Protein AF-A0A7R9WCJ9-F1 (afdb_monomer_lite)

Radius of gyration: 28.86 Å; chains: 1; bounding box: 93×73×81 Å

Secondary structure (DSSP, 8-state):
----S---EEEEEETTEEEEEEEEEEE-S-TT-TT---EEEEEEEEEEE--HHHHT--SHHHHHHHHHHHTTTS-HHHHHHHHHS-GGGS-------S---PPPBS-HHHHHHHHHHHHHHHHHHT-------------------S----B---GGGT----GGGTHHHHHHHHHHHHHHHHHHHHTT--TT-----S-------------------HHHHHHHHHHHHHHHHHHHHHHHHHHHHHHHHHSPPTTSHHHHHIIIIIHHHHHH-HHHHHHHHHHHHHHHHTT-TTSSSGGGSTTTTTSSSS---

Foldseek 3Di:
DPPPPDDWDWPDDDPFKTKTKDWDWAQDPPPVPVPDSDTDIDIDIDMDGPPVVLLVDPDLVVSLVVLLVVCVPPDPVSNVVSVVDDSVNPDRDDPPAKDAQDQKALAVLVVVVVVVVVVVVVVVVVDDPDDDPDPDPPPPPPRPPDGHHIGDDAQVRRTDHDCVVVVSVVRRVVRVVLLVVLQVVQQPPPPPPDVPDPDDDDDPDPDDPPPPPRNGDSVSSSVSSNVVVVLLVVLVVLVVVLVVVVVCLVDPDPPDPSSVCSVPPVVVVCVVCVPPVVVVSVVVSVCVSVVNPPPPPPPPPVVVVPPPPPPDD

Organism: NCBI:txid2749911

pLDDT: mean 74.23, std 15.23, range [32.41, 97.75]

InterPro domains:
  IPR036188 FAD/NAD(P)-binding domain superfamily [G3DSA:3.50.50.60] (140-218)
  IPR036188 FAD/NAD(P)-binding domain superfamily [SSF51905] (145-188)
  IPR050493 FAD-dependent Monooxygenases in Biosynthesis and Metabolism [PTHR13789] (7-289)

Sequence (313 aa):
VEMGGVAFQTWGEGEAMRFAAVQMSYPSTDWNDRNVCGRAERQVWFATTNDRSIAAVKDPKKRKERLKEAFSAWHNPVTQLIEGTPADSILRERDVSHKYSVRPVLNLAEVIDYEHKMQCRKALAGGTSGDDDGGGGNAVPASMAGPGPAVVFVGDAVMTVDPVLAQGFTFAMESTADLAQTLRRCCGSGMGAQIPAAATDDSDSESPPEACSLKFNPDRLRDELDFRYHKRYDRLLGLLRSTELVQALAQPESGTVSGFLSRNFVRPMMRLAPEIVKRRVFNYTMRYSLGLTLKTGEKTKEKESGAELSTER

Structure (mmCIF, N/CA/C/O backbone):
data_AF-A0A7R9WCJ9-F1
#
_entry.id   AF-A0A7R9WCJ9-F1
#
loop_
_atom_site.group_PDB
_atom_site.id
_atom_site.type_symbol
_atom_site.label_atom_id
_atom_site.label_alt_id
_atom_site.label_comp_id
_atom_site.label_asym_id
_atom_site.label_entity_id
_atom_site.label_seq_id
_atom_site.pdbx_PDB_ins_code
_atom_site.Cartn_x
_atom_site.Cartn_y
_atom_site.Cartn_z
_atom_site.occupancy
_atom_site.B_iso_or_equiv
_atom_site.auth_seq_id
_atom_site.auth_comp_id
_atom_site.auth_asym_id
_atom_site.auth_atom_id
_atom_site.pdbx_PDB_model_num
ATOM 1 N N . VAL A 1 1 ? 5.694 17.481 2.997 1.00 36.16 1 VAL A N 1
ATOM 2 C CA . VAL A 1 1 ? 4.823 17.212 4.164 1.00 36.16 1 VAL A CA 1
ATOM 3 C C . VAL A 1 1 ? 5.724 16.717 5.274 1.00 36.16 1 VAL A C 1
ATOM 5 O O . VAL A 1 1 ? 6.200 15.596 5.180 1.00 36.16 1 VAL A O 1
ATOM 8 N N . GLU A 1 2 ? 6.045 17.553 6.260 1.00 32.41 2 GLU A N 1
ATOM 9 C CA . GLU A 1 2 ? 6.712 17.058 7.467 1.00 32.41 2 GLU A CA 1
ATOM 10 C C . GLU A 1 2 ? 5.677 16.296 8.294 1.00 32.41 2 GLU A C 1
ATOM 12 O O . GLU A 1 2 ? 4.793 16.883 8.912 1.00 32.41 2 GLU A O 1
ATOM 17 N N . MET A 1 3 ? 5.738 14.967 8.224 1.00 40.50 3 MET A N 1
ATOM 18 C CA . MET A 1 3 ? 5.046 14.077 9.151 1.00 40.50 3 MET A CA 1
ATOM 19 C C . MET A 1 3 ? 5.914 14.038 10.407 1.00 40.50 3 MET A C 1
ATOM 21 O O . MET A 1 3 ? 6.787 13.180 10.531 1.00 40.50 3 MET A O 1
ATOM 25 N N . GLY A 1 4 ? 5.768 15.037 11.278 1.00 37.03 4 GLY A N 1
ATOM 26 C CA . GLY A 1 4 ? 6.568 15.195 12.492 1.00 37.03 4 GLY A CA 1
ATOM 27 C C . GLY A 1 4 ? 6.317 14.078 13.501 1.00 37.03 4 GLY A C 1
ATOM 28 O O . GLY A 1 4 ? 5.662 14.306 14.501 1.00 37.03 4 GLY A O 1
ATOM 29 N N . GLY A 1 5 ? 6.788 12.857 13.234 1.00 39.41 5 GLY A N 1
ATOM 30 C CA . GLY A 1 5 ? 6.848 11.745 14.188 1.00 39.41 5 GLY A CA 1
ATOM 31 C C . GLY A 1 5 ? 5.541 11.355 14.888 1.00 39.41 5 GLY A C 1
ATOM 32 O O . GLY A 1 5 ? 5.604 10.621 15.875 1.00 39.41 5 GLY A O 1
ATOM 33 N N . VAL A 1 6 ? 4.377 11.830 14.433 1.00 42.88 6 VAL A N 1
ATOM 34 C CA . VAL A 1 6 ? 3.126 11.630 15.163 1.00 42.88 6 VAL A CA 1
ATOM 35 C C . VAL A 1 6 ? 2.667 10.188 14.996 1.00 42.88 6 VAL A C 1
ATOM 37 O O . VAL A 1 6 ? 2.321 9.732 13.907 1.00 42.88 6 VAL A O 1
ATOM 40 N N . ALA A 1 7 ? 2.718 9.456 16.104 1.00 50.16 7 ALA A N 1
ATOM 41 C CA . ALA A 1 7 ? 2.376 8.051 16.162 1.00 50.16 7 ALA A CA 1
ATOM 42 C C . ALA A 1 7 ? 0.873 7.846 15.933 1.00 50.16 7 ALA A C 1
ATOM 44 O O . ALA A 1 7 ? 0.036 8.430 16.618 1.00 50.16 7 ALA A O 1
ATOM 45 N N . PHE A 1 8 ? 0.550 6.952 15.003 1.00 54.84 8 PHE A N 1
ATOM 46 C CA . PHE A 1 8 ? -0.760 6.325 14.900 1.00 54.84 8 PHE A CA 1
ATOM 47 C C . PHE A 1 8 ? -1.117 5.681 16.248 1.00 54.84 8 PHE A C 1
ATOM 49 O O . PHE A 1 8 ? -0.350 4.856 16.757 1.00 54.84 8 PHE A O 1
ATOM 56 N N . GLN A 1 9 ? -2.246 6.059 16.850 1.00 55.75 9 GLN A N 1
ATOM 57 C CA . GLN A 1 9 ? -2.702 5.457 18.103 1.00 55.75 9 GLN A CA 1
ATOM 58 C C . GLN A 1 9 ? -3.896 4.539 17.835 1.00 55.75 9 GLN A C 1
ATOM 60 O O . GLN A 1 9 ? -5.001 5.006 17.559 1.00 55.75 9 GLN A O 1
ATOM 65 N N . THR A 1 10 ? -3.662 3.230 17.934 1.00 56.38 10 THR A N 1
ATOM 66 C CA . THR A 1 10 ? -4.706 2.196 17.944 1.00 56.38 10 THR A CA 1
ATOM 67 C C . THR A 1 10 ? -5.167 1.978 19.384 1.00 56.38 10 THR A C 1
ATOM 69 O O . THR A 1 10 ? -4.339 1.655 20.239 1.00 56.38 10 THR A O 1
ATOM 72 N N . TRP A 1 11 ? -6.464 2.134 19.666 1.00 53.69 11 TRP A N 1
ATOM 73 C CA . TRP A 1 11 ? -7.008 2.035 21.035 1.00 53.69 11 TRP A CA 1
ATOM 74 C C . TRP A 1 11 ? -7.799 0.743 21.308 1.00 53.69 11 TRP A C 1
ATOM 76 O O . TRP A 1 11 ? -8.438 0.617 22.350 1.00 53.69 11 TRP A O 1
ATOM 86 N N . GLY A 1 12 ? -7.736 -0.244 20.411 1.00 55.19 12 GLY A N 1
ATOM 87 C CA . GLY A 1 12 ? -8.293 -1.576 20.646 1.00 55.19 12 GLY A CA 1
ATOM 88 C C . GLY A 1 12 ? -8.397 -2.413 19.374 1.00 55.19 12 GLY A C 1
ATOM 89 O O . GLY A 1 12 ? -8.576 -1.868 18.284 1.00 55.19 12 GLY A O 1
ATOM 90 N N . GLU A 1 13 ? -8.304 -3.733 19.536 1.00 56.34 13 GLU A N 1
ATOM 91 C CA . GLU A 1 13 ? -8.621 -4.744 18.524 1.00 56.34 13 GLU A CA 1
ATOM 92 C C . GLU A 1 13 ? -9.484 -5.826 19.190 1.00 56.34 13 GLU A C 1
ATOM 94 O O . GLU A 1 13 ? -9.113 -6.337 20.248 1.00 56.34 13 GLU A O 1
ATOM 99 N N . GLY A 1 14 ? -10.629 -6.170 18.597 1.00 58.22 14 GLY A N 1
ATOM 100 C CA . GLY A 1 14 ? -11.488 -7.259 19.080 1.00 58.22 14 GLY A CA 1
ATOM 101 C C . GLY A 1 14 ? -12.254 -7.911 17.934 1.00 58.22 14 GLY A C 1
ATOM 102 O O . GLY A 1 14 ? -12.921 -7.184 17.211 1.00 58.22 14 GLY A O 1
ATOM 103 N N . GLU A 1 15 ? -12.106 -9.234 17.761 1.00 65.12 15 GLU A N 1
ATOM 104 C CA . GLU A 1 15 ? -12.746 -10.197 16.817 1.00 65.12 15 GLU A CA 1
ATOM 105 C C . GLU A 1 15 ? -12.922 -9.829 15.322 1.00 65.12 15 GLU A C 1
ATOM 107 O O . GLU A 1 15 ? -13.183 -10.713 14.513 1.00 65.12 15 GLU A O 1
ATOM 112 N N . ALA A 1 16 ? -12.762 -8.565 14.936 1.00 75.50 16 ALA A N 1
ATOM 113 C CA . ALA A 1 16 ? -13.044 -7.996 13.613 1.00 75.50 16 ALA A CA 1
ATOM 114 C C . ALA A 1 16 ? -12.889 -6.463 13.579 1.00 75.50 16 ALA A C 1
ATOM 116 O O . ALA A 1 16 ? -12.790 -5.859 12.511 1.00 75.50 16 ALA A O 1
ATOM 117 N N . MET A 1 17 ? -12.946 -5.829 14.752 1.00 83.12 17 MET A N 1
ATOM 118 C CA . MET A 1 17 ? -13.134 -4.400 14.947 1.00 83.12 17 MET A CA 1
ATOM 119 C C . MET A 1 17 ? -11.831 -3.695 15.312 1.00 83.12 17 MET A C 1
ATOM 121 O O . MET A 1 17 ? -11.031 -4.204 16.103 1.00 83.12 17 MET A O 1
ATOM 125 N N . ARG A 1 18 ? -11.644 -2.494 14.768 1.00 81.94 18 ARG A N 1
ATOM 126 C CA . ARG A 1 18 ? -10.502 -1.615 15.035 1.00 81.94 18 ARG A CA 1
ATOM 127 C C . ARG A 1 18 ? -10.986 -0.193 15.251 1.00 81.94 18 ARG A C 1
ATOM 129 O O . ARG A 1 18 ? -11.933 0.253 14.603 1.00 81.94 18 ARG A O 1
ATOM 136 N N . PHE A 1 19 ? -10.282 0.540 16.101 1.00 82.62 19 PHE A N 1
ATOM 137 C CA . PHE A 1 19 ? -10.497 1.968 16.281 1.00 82.62 19 PHE A CA 1
ATOM 138 C C . PHE A 1 19 ? -9.158 2.692 16.437 1.00 82.62 19 PHE A C 1
ATOM 140 O O . PHE A 1 19 ? -8.262 2.234 17.159 1.00 82.62 19 PHE A O 1
ATOM 147 N N . ALA A 1 20 ? -9.022 3.817 15.739 1.00 80.06 20 ALA A N 1
ATOM 148 C CA . ALA A 1 20 ? -7.808 4.613 15.740 1.00 80.06 20 ALA A CA 1
ATOM 149 C C . ALA A 1 20 ? -8.095 6.110 15.610 1.00 80.06 20 ALA A C 1
ATOM 151 O O . ALA A 1 20 ? -9.137 6.541 15.108 1.00 80.06 20 ALA A O 1
ATOM 152 N N . ALA A 1 21 ? -7.125 6.894 16.074 1.00 78.38 21 ALA A N 1
ATOM 153 C CA . ALA A 1 21 ? -7.122 8.339 15.954 1.00 78.38 21 ALA A CA 1
ATOM 154 C C . ALA A 1 21 ? -5.830 8.803 15.273 1.00 78.38 21 ALA A C 1
ATOM 156 O O . ALA A 1 21 ? -4.727 8.406 15.659 1.00 78.38 21 ALA A O 1
ATOM 157 N N . VAL A 1 22 ? -5.975 9.657 14.263 1.00 74.31 22 VAL A N 1
ATOM 158 C CA . VAL A 1 22 ? -4.880 10.200 13.458 1.00 74.31 22 VAL A CA 1
ATOM 159 C C . VAL A 1 22 ? -4.913 11.714 13.559 1.00 74.31 22 VAL A C 1
ATOM 161 O O . VAL A 1 22 ? -5.912 12.346 13.225 1.00 74.31 22 VAL A O 1
ATOM 164 N N . GLN A 1 23 ? -3.818 12.310 14.022 1.00 74.31 23 GLN A N 1
ATOM 165 C CA . GLN A 1 23 ? -3.648 13.753 13.908 1.00 74.31 23 GLN A CA 1
ATOM 166 C C . GLN A 1 23 ? -3.316 14.095 12.457 1.00 74.31 23 GLN A C 1
ATOM 168 O O . GLN A 1 23 ? -2.408 13.523 11.854 1.00 74.31 23 GLN A O 1
ATOM 173 N N . MET A 1 24 ? -4.068 15.029 11.900 1.00 70.69 24 MET A N 1
ATOM 174 C CA . MET A 1 24 ? -3.891 15.564 10.564 1.00 70.69 24 MET A CA 1
ATOM 175 C C . MET A 1 24 ? -3.598 17.057 10.670 1.00 70.69 24 MET A C 1
ATOM 177 O O . MET A 1 24 ? -4.261 17.783 11.408 1.00 70.69 24 MET A O 1
ATOM 181 N N . SER A 1 25 ? -2.596 17.513 9.922 1.00 75.06 25 SER A N 1
ATOM 182 C CA . SER A 1 25 ? -2.273 18.934 9.805 1.00 75.06 25 SER A CA 1
ATOM 183 C C . SER A 1 25 ? -2.846 19.466 8.495 1.00 75.06 25 SER A C 1
ATOM 185 O O . SER A 1 25 ? -2.566 18.923 7.424 1.00 75.06 25 SER A O 1
ATOM 187 N N . TYR A 1 26 ? -3.658 20.513 8.579 1.00 73.38 26 TYR A N 1
ATOM 188 C CA . TYR A 1 26 ? -4.256 21.170 7.422 1.00 73.38 26 TYR A CA 1
ATOM 189 C C . TYR A 1 26 ? -3.675 22.574 7.269 1.00 73.38 26 TYR A C 1
ATOM 191 O O . TYR A 1 26 ? -3.366 23.213 8.278 1.00 73.38 26 TYR A O 1
ATOM 199 N N . PRO A 1 27 ? -3.526 23.085 6.034 1.00 74.06 27 PRO A N 1
ATOM 200 C CA . PRO A 1 27 ? -3.312 24.512 5.837 1.00 74.06 27 PRO A CA 1
ATOM 201 C C . PRO A 1 27 ? -4.465 25.259 6.512 1.00 74.06 27 PRO A C 1
ATOM 203 O O . PRO A 1 27 ? -5.628 24.939 6.249 1.00 74.06 27 PRO A O 1
ATOM 206 N N . SER A 1 28 ? -4.163 26.198 7.410 1.00 77.12 28 SER A N 1
ATOM 207 C CA . SER A 1 28 ? -5.212 27.049 7.966 1.00 77.12 28 SER A CA 1
ATOM 208 C C . SER A 1 28 ? -5.855 27.845 6.830 1.00 77.12 28 SER A C 1
ATOM 210 O O . SER A 1 28 ? -5.159 28.429 6.002 1.00 77.12 28 SER A O 1
ATOM 212 N N . THR A 1 29 ? -7.186 27.843 6.766 1.00 73.06 29 THR A N 1
ATOM 213 C CA . THR A 1 29 ? -7.940 28.675 5.819 1.00 73.06 29 THR A CA 1
ATOM 214 C C . THR A 1 29 ? -8.035 30.128 6.279 1.00 73.06 29 THR A C 1
ATOM 216 O O . THR A 1 29 ? -8.464 30.977 5.499 1.00 73.06 29 THR A O 1
ATOM 219 N N . ASP A 1 30 ? -7.623 30.431 7.515 1.00 75.19 30 ASP A N 1
ATOM 220 C CA . ASP A 1 30 ? -7.559 31.798 8.023 1.00 75.19 30 ASP A CA 1
ATOM 221 C C . ASP A 1 30 ? -6.358 32.530 7.424 1.00 75.19 30 ASP A C 1
ATOM 223 O O . ASP A 1 30 ? -5.277 32.626 8.000 1.00 75.19 30 ASP A O 1
ATOM 227 N N . TRP A 1 31 ? -6.587 33.089 6.238 1.00 60.12 31 TRP A N 1
ATOM 228 C CA . TRP A 1 31 ? -5.626 33.911 5.499 1.00 60.12 31 TRP A CA 1
ATOM 229 C C . TRP A 1 31 ? -5.245 35.218 6.219 1.00 60.12 31 TRP A C 1
ATOM 231 O O . TRP A 1 31 ? -4.330 35.922 5.791 1.00 60.12 31 TRP A O 1
ATOM 241 N N . ASN A 1 32 ? -5.965 35.570 7.289 1.00 65.31 32 ASN A N 1
ATOM 242 C CA . ASN A 1 32 ? -5.761 36.808 8.039 1.00 65.31 32 ASN A CA 1
ATOM 243 C C . ASN A 1 32 ? -4.622 36.733 9.058 1.00 65.31 32 ASN A C 1
ATOM 245 O O . ASN A 1 32 ? -4.176 37.785 9.522 1.00 65.31 32 ASN A O 1
ATOM 249 N N . ASP A 1 33 ? -4.108 35.544 9.372 1.00 59.22 33 ASP A N 1
ATOM 250 C CA . ASP A 1 33 ? -3.003 35.403 10.317 1.00 59.22 33 ASP A CA 1
ATOM 251 C C . ASP A 1 33 ? -1.661 35.508 9.574 1.00 59.22 33 ASP A C 1
ATOM 253 O O . ASP A 1 33 ? -0.989 34.527 9.258 1.00 59.22 33 ASP A O 1
ATOM 257 N N . ARG A 1 34 ? -1.301 36.744 9.202 1.00 50.97 34 ARG A N 1
ATOM 258 C CA . ARG A 1 34 ? -0.179 37.078 8.300 1.00 50.97 34 ARG A CA 1
ATOM 259 C C . ARG A 1 34 ? 1.218 36.665 8.788 1.00 50.97 34 ARG A C 1
ATOM 261 O O . ARG A 1 34 ? 2.181 36.975 8.095 1.00 50.97 34 ARG A O 1
ATOM 268 N N . ASN A 1 35 ? 1.364 36.001 9.935 1.00 52.09 35 ASN A N 1
ATOM 269 C CA . ASN A 1 35 ? 2.678 35.806 10.556 1.00 52.09 35 ASN A CA 1
ATOM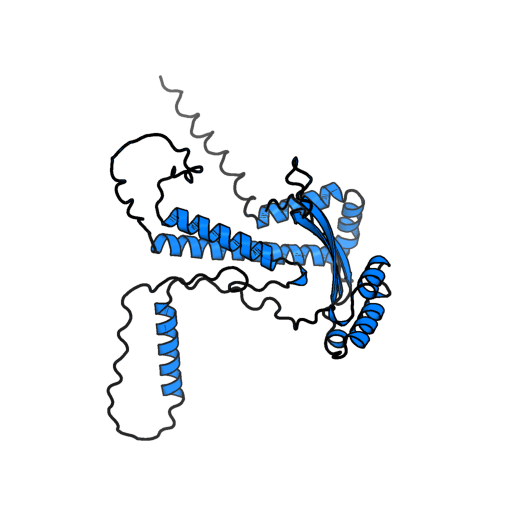 270 C C . ASN A 1 35 ? 3.105 34.380 10.897 1.00 52.09 35 ASN A C 1
ATOM 272 O O . ASN A 1 35 ? 4.221 34.207 11.379 1.00 52.09 35 ASN A O 1
ATOM 276 N N . VAL A 1 36 ? 2.336 33.341 10.589 1.00 54.38 36 VAL A N 1
ATOM 277 C CA . VAL A 1 36 ? 2.851 31.968 10.686 1.00 54.38 36 VAL A CA 1
ATOM 278 C C . VAL A 1 36 ? 2.223 31.160 9.563 1.00 54.38 36 VAL A C 1
ATOM 280 O O . VAL A 1 36 ? 1.036 31.301 9.294 1.00 54.38 36 VAL A O 1
ATOM 283 N N . CYS A 1 37 ? 2.985 30.273 8.921 1.00 60.16 37 CYS A N 1
ATOM 284 C CA . CYS A 1 37 ? 2.425 29.144 8.171 1.00 60.16 37 CYS A CA 1
ATOM 285 C C . CYS A 1 37 ? 1.684 28.205 9.147 1.00 60.16 37 CYS A C 1
ATOM 287 O O . CYS A 1 37 ? 2.110 27.074 9.383 1.00 60.16 37 CYS A O 1
ATOM 289 N N . GLY A 1 38 ? 0.626 28.709 9.787 1.00 65.62 38 GLY A N 1
ATOM 290 C CA . GLY A 1 38 ? -0.131 28.042 10.825 1.00 65.62 38 GLY A CA 1
ATOM 291 C C . GLY A 1 38 ? -0.827 26.850 10.207 1.00 65.62 38 GLY A C 1
ATOM 292 O O . GLY A 1 38 ? -1.745 26.986 9.397 1.00 65.62 38 GLY A O 1
ATOM 293 N N . ARG A 1 39 ? -0.354 25.658 10.547 1.00 74.12 39 ARG A N 1
ATOM 294 C CA . ARG A 1 39 ? -1.081 24.436 10.250 1.00 74.12 39 ARG A CA 1
ATOM 295 C C . ARG A 1 39 ? -2.070 24.212 11.376 1.00 74.12 39 ARG A C 1
ATOM 297 O O . ARG A 1 39 ? -1.673 24.126 12.533 1.00 74.12 39 ARG A O 1
ATOM 304 N N . ALA A 1 40 ? -3.349 24.123 11.037 1.00 77.50 40 ALA A N 1
ATOM 305 C CA . ALA A 1 40 ? -4.352 23.700 11.994 1.00 77.50 40 ALA A CA 1
ATOM 306 C C . ALA A 1 40 ? -4.205 22.189 12.197 1.00 77.50 40 ALA A C 1
ATOM 308 O O . ALA A 1 40 ? -4.317 21.412 11.244 1.00 77.50 40 ALA A O 1
ATOM 309 N N . GLU A 1 41 ? -3.948 21.770 13.430 1.00 78.38 41 GLU A N 1
ATOM 310 C CA . GLU A 1 41 ? -3.970 20.360 13.802 1.00 78.38 41 GLU A CA 1
ATOM 311 C C . GLU A 1 41 ? -5.410 19.945 14.107 1.00 78.38 41 GLU A C 1
ATOM 313 O O . GLU A 1 41 ? -6.107 20.567 14.909 1.00 78.38 41 GLU A O 1
ATOM 318 N N . ARG A 1 42 ? -5.883 18.890 13.446 1.00 80.19 42 ARG A N 1
ATOM 319 C CA . ARG A 1 42 ? -7.172 18.256 13.729 1.00 80.19 42 ARG A CA 1
ATOM 320 C C . ARG A 1 42 ? -6.950 16.780 13.981 1.00 80.19 42 ARG A C 1
ATOM 322 O O . ARG A 1 42 ? -6.163 16.141 13.295 1.00 80.19 42 ARG A O 1
ATOM 329 N N . GLN A 1 43 ? -7.672 16.219 14.937 1.00 79.75 43 GLN A N 1
ATOM 330 C CA . GLN A 1 43 ? -7.664 14.782 15.163 1.00 79.75 43 GLN A CA 1
ATOM 331 C C . GLN A 1 43 ? -8.845 14.151 14.427 1.00 79.75 43 GLN A C 1
ATOM 333 O O . GLN A 1 43 ? -9.992 14.531 14.646 1.00 79.75 43 GLN A O 1
ATOM 338 N N . VAL A 1 44 ? -8.563 13.186 13.558 1.00 80.81 44 VAL A N 1
ATOM 339 C CA . VAL A 1 44 ? -9.563 12.387 12.847 1.00 80.81 44 VAL A CA 1
ATOM 340 C C . VAL A 1 44 ? -9.664 11.028 13.522 1.00 80.81 44 VAL A C 1
ATOM 342 O O . VAL A 1 44 ? -8.653 10.384 13.792 1.00 80.81 44 VAL A O 1
ATOM 345 N N . TRP A 1 45 ? -10.889 10.614 13.821 1.00 85.31 45 TRP A N 1
ATOM 346 C CA . TRP A 1 45 ? -11.200 9.389 14.547 1.00 85.31 45 TRP A CA 1
ATOM 347 C C . TRP A 1 45 ? -11.929 8.451 13.591 1.00 85.31 45 TRP A C 1
ATOM 349 O O . TRP A 1 45 ? -12.815 8.897 12.861 1.00 85.31 45 TRP A O 1
ATOM 359 N N . PHE A 1 46 ? -11.581 7.168 13.581 1.00 85.94 46 PHE A N 1
ATOM 360 C CA . PHE A 1 46 ? -12.275 6.184 12.753 1.00 85.94 46 PHE A CA 1
ATOM 361 C C . PHE A 1 46 ? -12.402 4.837 13.456 1.00 85.94 46 PHE A C 1
ATOM 363 O O . PHE A 1 46 ? -11.516 4.401 14.192 1.00 85.94 46 PHE A O 1
ATOM 370 N N . ALA A 1 47 ? -13.529 4.178 13.197 1.00 89.00 47 ALA A N 1
ATOM 371 C CA . ALA A 1 47 ? -13.856 2.837 13.656 1.00 89.00 47 ALA A CA 1
ATOM 372 C C . ALA A 1 47 ? -14.176 1.966 12.438 1.00 89.00 47 ALA A C 1
ATOM 374 O O . ALA A 1 47 ? -14.895 2.397 11.537 1.00 89.00 47 ALA A O 1
ATOM 375 N N . THR A 1 48 ? -13.630 0.755 12.394 1.00 87.88 48 THR A N 1
ATOM 376 C CA . THR A 1 48 ? -13.772 -0.168 11.257 1.00 87.88 48 THR A CA 1
ATOM 377 C C . THR A 1 48 ? -14.057 -1.574 11.753 1.00 87.88 48 THR A C 1
ATOM 379 O O . THR A 1 48 ? -13.660 -1.939 12.856 1.00 87.88 48 THR A O 1
ATOM 382 N N . THR A 1 49 ? -14.769 -2.361 10.950 1.00 88.94 49 THR A N 1
ATOM 383 C CA . THR A 1 49 ? -15.052 -3.771 11.224 1.00 88.94 49 THR A CA 1
ATOM 384 C C . THR A 1 49 ? -15.001 -4.566 9.928 1.00 88.94 49 THR A C 1
ATOM 386 O O . THR A 1 49 ? -15.486 -4.088 8.901 1.00 88.94 49 THR A O 1
ATOM 389 N N . ASN A 1 50 ? -14.438 -5.773 9.970 1.00 84.31 50 ASN A N 1
ATOM 390 C CA . ASN A 1 50 ? -14.494 -6.725 8.857 1.00 84.31 50 ASN A CA 1
ATOM 391 C C . ASN A 1 50 ? -15.666 -7.726 8.981 1.00 84.31 50 ASN A C 1
ATOM 393 O O . ASN A 1 50 ? -15.734 -8.703 8.229 1.00 84.31 50 ASN A O 1
ATOM 397 N N . ASP A 1 51 ? -16.613 -7.480 9.899 1.00 89.50 51 ASP A N 1
ATOM 398 C CA . ASP A 1 51 ? -17.801 -8.316 10.066 1.00 89.50 51 ASP A CA 1
ATOM 399 C C . ASP A 1 51 ? -18.693 -8.273 8.811 1.00 89.50 51 ASP A C 1
ATOM 401 O O . ASP A 1 51 ? -19.390 -7.295 8.502 1.00 89.50 51 ASP A O 1
ATOM 405 N N . ARG A 1 52 ? -18.696 -9.397 8.086 1.00 88.81 52 ARG A N 1
ATOM 406 C CA . ARG A 1 52 ? -19.474 -9.586 6.857 1.00 88.81 52 ARG A CA 1
ATOM 407 C C . ARG A 1 52 ? -20.975 -9.448 7.085 1.00 88.81 52 ARG A C 1
ATOM 409 O O . ARG A 1 52 ? -21.675 -9.040 6.157 1.00 88.81 52 ARG A O 1
ATOM 416 N N . SER A 1 53 ? -21.474 -9.777 8.277 1.00 92.69 53 SER A N 1
ATOM 417 C CA . SER A 1 53 ? -22.898 -9.682 8.607 1.00 92.69 53 SER A CA 1
ATOM 418 C C . SER A 1 53 ? -23.366 -8.224 8.630 1.00 92.69 53 SER A C 1
ATOM 420 O O . SER A 1 53 ? -24.434 -7.913 8.097 1.00 92.69 53 SER A O 1
ATOM 422 N N . ILE A 1 54 ? -22.524 -7.315 9.130 1.00 93.31 54 ILE A N 1
ATOM 423 C CA . ILE A 1 54 ? -22.762 -5.868 9.140 1.00 93.31 54 ILE A CA 1
ATOM 424 C C . ILE A 1 54 ? -22.602 -5.303 7.725 1.00 93.31 54 ILE A C 1
ATOM 426 O O . ILE A 1 54 ? -23.479 -4.586 7.235 1.00 93.31 54 ILE A O 1
ATOM 430 N N . ALA A 1 55 ? -21.529 -5.674 7.018 1.00 89.75 55 ALA A N 1
ATOM 431 C CA . ALA A 1 55 ? -21.279 -5.212 5.650 1.00 89.75 55 ALA A CA 1
ATOM 432 C C . ALA A 1 55 ? -22.382 -5.647 4.657 1.00 89.75 55 ALA A C 1
ATOM 434 O O . ALA A 1 55 ? -22.718 -4.921 3.712 1.00 89.75 55 ALA A O 1
ATOM 435 N N . ALA A 1 56 ? -23.001 -6.811 4.865 1.00 92.06 56 ALA A N 1
ATOM 436 C CA . ALA A 1 56 ? -24.090 -7.298 4.021 1.00 92.06 56 ALA A CA 1
ATOM 437 C C . ALA A 1 56 ? -25.364 -6.429 4.099 1.00 92.06 56 ALA A C 1
ATOM 439 O O . ALA A 1 56 ? -26.177 -6.451 3.168 1.00 92.06 56 ALA A O 1
ATOM 440 N N . VAL A 1 57 ? -25.541 -5.622 5.155 1.00 95.25 57 VAL A N 1
ATOM 441 C CA . VAL A 1 57 ? -26.725 -4.770 5.339 1.00 95.25 57 VAL A CA 1
ATOM 442 C C . VAL A 1 57 ? -26.743 -3.628 4.314 1.00 95.25 57 VAL A C 1
ATOM 444 O O . VAL A 1 57 ? -25.935 -2.696 4.362 1.00 95.25 57 VAL A O 1
ATOM 447 N N . LYS A 1 58 ? -27.693 -3.686 3.370 1.00 94.62 58 LYS A N 1
ATOM 448 C CA . LYS A 1 58 ? -27.852 -2.674 2.308 1.00 94.62 58 LYS A CA 1
ATOM 449 C C . LYS A 1 58 ? -28.319 -1.321 2.847 1.00 94.62 58 LYS A C 1
ATOM 451 O O . LYS A 1 58 ? -27.759 -0.312 2.440 1.00 94.62 58 LYS A O 1
ATOM 456 N N . ASP A 1 59 ? -29.282 -1.317 3.768 1.00 96.69 59 ASP A N 1
ATOM 457 C CA . ASP A 1 59 ? -29.814 -0.093 4.377 1.00 96.69 59 ASP A CA 1
ATOM 458 C C . ASP A 1 59 ? -28.771 0.577 5.301 1.00 96.69 59 ASP A C 1
ATOM 460 O O . ASP A 1 59 ? -28.353 -0.047 6.285 1.00 96.69 59 ASP A O 1
ATOM 464 N N . PRO A 1 60 ? -28.346 1.825 5.019 1.00 96.31 60 PRO A N 1
ATOM 465 C CA . PRO A 1 60 ? -27.370 2.547 5.833 1.00 96.31 60 PRO A CA 1
ATOM 466 C C . PRO A 1 60 ? -27.798 2.716 7.294 1.00 96.31 60 PRO A C 1
ATOM 468 O O . PRO A 1 60 ? -26.970 2.561 8.193 1.00 96.31 60 PRO A O 1
ATOM 471 N N . LYS A 1 61 ? -29.086 2.976 7.563 1.00 97.75 61 LYS A N 1
ATOM 472 C CA . LYS A 1 61 ? -29.580 3.181 8.937 1.00 97.75 61 LYS A CA 1
ATOM 473 C C . LYS A 1 61 ? -29.485 1.896 9.749 1.00 97.75 61 LYS A C 1
ATOM 475 O O . LYS A 1 61 ? -28.879 1.885 10.817 1.00 97.75 61 LYS A O 1
ATOM 480 N N . LYS A 1 62 ? -29.996 0.787 9.210 1.00 97.56 62 LYS A N 1
ATOM 481 C CA . LYS A 1 62 ? -29.867 -0.530 9.847 1.00 97.56 62 LYS A CA 1
ATOM 482 C C . LYS A 1 62 ? -28.406 -0.949 10.033 1.00 97.56 62 LYS A C 1
ATOM 484 O O . LYS A 1 62 ? -28.081 -1.570 11.041 1.00 97.56 62 LYS A O 1
ATOM 489 N N . ARG A 1 63 ? -27.517 -0.605 9.095 1.00 96.38 63 ARG A N 1
ATOM 490 C CA . ARG A 1 63 ? -26.074 -0.865 9.223 1.00 96.38 63 ARG A CA 1
ATOM 491 C C . ARG A 1 63 ? -25.457 -0.076 10.375 1.00 96.38 63 ARG A C 1
ATOM 493 O O . ARG A 1 63 ? -24.707 -0.650 11.156 1.00 96.38 63 ARG A O 1
ATOM 500 N N . LYS A 1 64 ? -25.802 1.208 10.504 1.00 97.31 64 LYS A N 1
ATOM 501 C CA . LYS A 1 64 ? -25.374 2.056 11.623 1.00 97.31 64 LYS A CA 1
ATOM 502 C C . LYS A 1 64 ? -25.798 1.468 12.967 1.00 97.31 64 LYS A C 1
ATOM 504 O O . LYS A 1 64 ? -24.973 1.387 13.865 1.00 97.31 64 LYS A O 1
ATOM 509 N N . GLU A 1 65 ? -27.042 1.013 13.094 1.00 97.75 65 GLU A N 1
ATOM 510 C CA . GLU A 1 65 ? -27.515 0.393 14.340 1.00 97.75 65 GLU A CA 1
ATOM 511 C C . GLU A 1 65 ? -26.758 -0.903 14.667 1.00 97.75 65 GLU A C 1
ATOM 513 O O . GLU A 1 65 ? -26.339 -1.098 15.803 1.00 97.75 65 GLU A O 1
ATOM 518 N N . ARG A 1 66 ? -26.468 -1.739 13.661 1.00 96.62 66 ARG A N 1
ATOM 519 C CA . ARG A 1 66 ? -25.621 -2.932 13.840 1.00 96.62 66 ARG A CA 1
ATOM 520 C C . ARG A 1 66 ? -24.188 -2.588 14.251 1.00 96.62 66 ARG A C 1
ATOM 522 O O . ARG A 1 66 ? -23.607 -3.293 15.066 1.00 96.62 66 ARG A O 1
ATOM 529 N N . LEU A 1 67 ? -23.624 -1.505 13.715 1.00 95.25 67 LEU A N 1
ATOM 530 C CA . LEU A 1 67 ? -22.317 -1.004 14.144 1.00 95.25 67 LEU A CA 1
ATOM 531 C C . LEU A 1 67 ? -22.350 -0.528 15.596 1.00 95.25 67 LEU A C 1
ATOM 533 O O . LEU A 1 67 ? -21.464 -0.890 16.360 1.00 95.25 67 LEU A O 1
ATOM 537 N N . LYS A 1 68 ? -23.369 0.237 15.999 1.00 95.69 68 LYS A N 1
ATOM 538 C CA . LYS A 1 68 ? -23.520 0.663 17.399 1.00 95.69 68 LYS A CA 1
ATOM 539 C C . LYS A 1 68 ? -23.610 -0.529 18.344 1.00 95.69 68 LYS A C 1
ATOM 541 O O . LYS A 1 68 ? -22.952 -0.527 19.375 1.00 95.69 68 LYS A O 1
ATOM 546 N N . GLU A 1 69 ? -24.396 -1.542 17.982 1.00 95.75 69 GLU A N 1
ATOM 547 C CA . GLU A 1 69 ? -24.520 -2.781 18.751 1.00 95.75 69 GLU A CA 1
ATOM 548 C C . GLU A 1 69 ? -23.163 -3.489 18.878 1.00 95.75 69 GLU A C 1
ATOM 550 O O . GLU A 1 69 ? -22.743 -3.808 19.990 1.00 95.75 69 GLU A O 1
ATOM 555 N N . ALA A 1 70 ? -22.433 -3.650 17.770 1.00 93.44 70 ALA A N 1
ATOM 556 C CA . ALA A 1 70 ? -21.116 -4.289 17.758 1.00 93.44 70 ALA A CA 1
ATOM 557 C C . ALA A 1 70 ? -20.074 -3.540 18.612 1.00 93.44 70 ALA A C 1
ATOM 559 O O . ALA A 1 70 ? -19.293 -4.155 19.336 1.00 93.44 70 ALA A O 1
ATOM 560 N N . PHE A 1 71 ? -20.094 -2.206 18.580 1.00 93.38 71 PHE A N 1
ATOM 561 C CA . PHE A 1 71 ? -19.192 -1.356 19.359 1.00 93.38 71 PHE A CA 1
ATOM 562 C C . PHE A 1 71 ? -19.738 -0.981 20.747 1.00 93.38 71 PHE A C 1
ATOM 564 O O . PHE A 1 71 ? -19.096 -0.218 21.463 1.00 93.38 71 PHE A O 1
ATOM 571 N N . SER A 1 72 ? -20.878 -1.528 21.177 1.00 92.75 72 SER A N 1
ATOM 572 C CA . SER A 1 72 ? -21.534 -1.139 22.438 1.00 92.75 72 SER A CA 1
ATOM 573 C C . SER A 1 72 ? -20.690 -1.413 23.687 1.00 92.75 72 SER A C 1
ATOM 575 O O . SER A 1 72 ? -20.773 -0.675 24.664 1.00 92.75 72 SER A O 1
ATOM 577 N N . ALA A 1 73 ? -19.846 -2.449 23.644 1.00 90.62 73 ALA A N 1
ATOM 578 C CA . ALA A 1 73 ? -18.929 -2.802 24.726 1.00 90.62 73 ALA A CA 1
ATOM 579 C C . ALA A 1 73 ? -17.610 -2.001 24.704 1.00 90.62 73 ALA A C 1
ATOM 581 O O . ALA A 1 73 ? -16.776 -2.162 25.598 1.00 90.62 73 ALA A O 1
ATOM 582 N N . TRP A 1 74 ? -17.389 -1.167 23.682 1.00 89.38 74 TRP A N 1
ATOM 583 C CA . TRP A 1 74 ? -16.192 -0.335 23.571 1.00 89.38 74 TRP A CA 1
ATOM 584 C C . TRP A 1 74 ? -16.335 0.950 24.396 1.00 89.38 74 TRP A C 1
ATOM 586 O O . TRP A 1 74 ? -17.390 1.284 24.929 1.00 89.38 74 TRP A O 1
ATOM 596 N N . HIS A 1 75 ? -15.234 1.686 24.536 1.00 85.12 75 HIS A N 1
ATOM 597 C CA . HIS A 1 75 ? -15.225 2.948 25.269 1.00 85.12 75 HIS A CA 1
ATOM 598 C C . HIS A 1 75 ? -16.152 3.988 24.610 1.00 85.12 75 HIS A C 1
ATOM 600 O O . HIS A 1 75 ? -16.216 4.097 23.387 1.00 85.12 75 HIS A O 1
ATOM 606 N N . ASN A 1 76 ? -16.818 4.797 25.443 1.00 87.94 76 ASN A N 1
ATOM 607 C CA . ASN A 1 76 ? -17.852 5.766 25.048 1.00 87.94 76 ASN A CA 1
ATOM 608 C C . ASN A 1 76 ? -17.511 6.653 23.823 1.00 87.94 76 ASN A C 1
ATOM 610 O O . ASN A 1 76 ? -18.387 6.853 22.981 1.00 87.94 76 ASN A O 1
ATOM 614 N N . PRO A 1 77 ? -16.269 7.145 23.638 1.00 87.94 77 PRO A N 1
ATOM 615 C CA . PRO A 1 77 ? -15.929 7.913 22.441 1.00 87.94 77 PRO A CA 1
ATOM 616 C C . PRO A 1 77 ? -16.169 7.194 21.101 1.00 87.94 77 PRO A C 1
ATOM 618 O O . PRO A 1 77 ? -16.484 7.852 20.112 1.00 87.94 77 PRO A O 1
ATOM 621 N N . VAL A 1 78 ? -16.062 5.860 21.045 1.00 89.25 78 VAL A N 1
ATOM 622 C CA . VAL A 1 78 ? -16.354 5.093 19.818 1.00 89.25 78 VAL A CA 1
ATOM 623 C C . VAL A 1 78 ? -17.851 5.100 19.525 1.00 89.25 78 VAL A C 1
ATOM 625 O O . VAL A 1 78 ? -18.264 5.331 18.390 1.00 89.25 78 VAL A O 1
ATOM 628 N N . THR A 1 79 ? -18.671 4.913 20.557 1.00 90.69 79 THR A N 1
ATOM 629 C CA . THR A 1 79 ? -20.131 4.991 20.452 1.00 90.69 79 THR A CA 1
ATOM 630 C C . THR A 1 79 ? -20.565 6.372 19.973 1.00 90.69 79 THR A C 1
ATOM 632 O O . THR A 1 79 ? -21.316 6.471 19.004 1.00 90.69 79 THR A O 1
ATOM 635 N N . GLN A 1 80 ? -20.012 7.437 20.564 1.00 92.31 80 GLN A N 1
ATOM 636 C CA . GLN A 1 80 ? -20.277 8.820 20.152 1.00 92.31 80 GLN A CA 1
ATOM 637 C C . GLN A 1 80 ? -19.850 9.093 18.707 1.00 92.31 80 GLN A C 1
ATOM 639 O O . GLN A 1 80 ? -20.575 9.762 17.972 1.00 92.31 80 GLN A O 1
ATOM 644 N N . LEU A 1 81 ? -18.707 8.552 18.274 1.00 93.81 81 LEU A N 1
ATOM 645 C CA . LEU A 1 81 ? -18.259 8.652 16.886 1.00 93.81 81 LEU A CA 1
ATOM 646 C C . LEU A 1 81 ? -19.282 8.022 15.928 1.00 93.81 81 LEU A C 1
ATOM 648 O O . LEU A 1 81 ? -19.680 8.652 14.945 1.00 93.81 81 LEU A O 1
ATOM 652 N N . ILE A 1 82 ? -19.735 6.798 16.211 1.00 95.00 82 ILE A N 1
ATOM 653 C CA . ILE A 1 82 ? -20.705 6.089 15.362 1.00 95.00 82 ILE A CA 1
ATOM 654 C C . ILE A 1 82 ? -22.060 6.809 15.380 1.00 95.00 82 ILE A C 1
ATOM 656 O O . ILE A 1 82 ? -22.688 6.982 14.334 1.00 95.00 82 ILE A O 1
ATOM 660 N N . GLU A 1 83 ? -22.515 7.267 16.545 1.00 95.50 83 GLU A N 1
ATOM 661 C CA . GLU A 1 83 ? -23.752 8.034 16.706 1.00 95.50 83 GLU A CA 1
ATOM 662 C C . GLU A 1 83 ? -23.718 9.372 15.966 1.00 95.50 83 GLU A C 1
ATOM 664 O O . GLU A 1 83 ? -24.693 9.700 15.283 1.00 95.50 83 GLU A O 1
ATOM 669 N N . GLY A 1 84 ? -22.603 10.097 16.033 1.00 95.56 84 GLY A N 1
ATOM 670 C CA . GLY A 1 84 ? -22.409 11.379 15.358 1.00 95.56 84 GLY A CA 1
ATOM 671 C C . GLY A 1 84 ? -22.211 11.264 13.844 1.00 95.56 84 GLY A C 1
ATOM 672 O O . GLY A 1 84 ? -22.520 12.203 13.115 1.00 95.56 84 GLY A O 1
ATOM 673 N N . THR A 1 85 ? -21.752 10.112 13.345 1.00 95.44 85 THR A N 1
ATOM 674 C CA . THR A 1 85 ? -21.514 9.899 11.907 1.00 95.44 85 THR A CA 1
ATOM 675 C C . THR A 1 85 ? -22.837 9.667 11.163 1.00 95.44 85 THR A C 1
ATOM 677 O O . THR A 1 85 ? -23.567 8.730 11.506 1.00 95.44 85 THR A O 1
ATOM 680 N N . PRO A 1 86 ? -23.195 10.462 10.136 1.00 97.06 86 PRO A N 1
ATOM 681 C CA . PRO A 1 86 ? -24.392 10.217 9.330 1.00 97.06 86 PRO A CA 1
ATOM 682 C C . PRO A 1 86 ? -24.377 8.816 8.708 1.00 97.06 86 PRO A C 1
ATOM 684 O O . PRO A 1 86 ? -23.337 8.344 8.259 1.00 97.06 86 PRO A O 1
ATOM 687 N N . ALA A 1 87 ? -25.533 8.146 8.662 1.00 96.81 87 ALA A N 1
ATOM 688 C CA . ALA A 1 87 ? -25.617 6.755 8.205 1.00 96.81 87 ALA A CA 1
ATOM 689 C C . ALA A 1 87 ? -25.092 6.571 6.768 1.00 96.81 87 ALA A C 1
ATOM 691 O O . ALA A 1 87 ? -24.395 5.599 6.489 1.00 96.81 87 ALA A O 1
ATOM 692 N N . ASP A 1 88 ? -25.367 7.534 5.887 1.00 95.31 88 ASP A N 1
ATOM 693 C CA . ASP A 1 88 ? -24.938 7.511 4.484 1.00 95.31 88 ASP A CA 1
ATOM 694 C C . ASP A 1 88 ? -23.433 7.776 4.308 1.00 95.31 88 ASP A C 1
ATOM 696 O O . ASP A 1 88 ? -22.860 7.432 3.278 1.00 95.31 88 ASP A O 1
ATOM 700 N N . SER A 1 89 ? -22.775 8.340 5.327 1.00 92.88 89 SER A N 1
ATOM 701 C CA . SER A 1 89 ? -21.322 8.552 5.360 1.00 92.88 89 SER A CA 1
ATOM 702 C C . SER A 1 89 ? -20.555 7.334 5.882 1.00 92.88 89 SER A C 1
ATOM 704 O O . SER A 1 89 ? -19.326 7.323 5.835 1.00 92.88 89 SER A O 1
ATOM 706 N N . ILE A 1 90 ? -21.249 6.299 6.371 1.00 92.44 90 ILE A N 1
ATOM 707 C CA . ILE A 1 90 ? -20.620 5.043 6.788 1.00 92.44 90 ILE A CA 1
ATOM 708 C C . ILE A 1 90 ? -20.258 4.242 5.540 1.00 92.44 90 ILE A C 1
ATOM 710 O O . ILE A 1 90 ? -21.086 3.539 4.940 1.00 92.44 90 ILE A O 1
ATOM 714 N N . LEU A 1 91 ? -18.989 4.351 5.165 1.00 88.44 91 LEU A N 1
ATOM 715 C CA . LEU A 1 91 ? -18.437 3.680 4.003 1.00 88.44 91 LEU A CA 1
ATOM 716 C C . LEU A 1 91 ? -18.510 2.161 4.171 1.00 88.44 91 LEU A C 1
ATOM 718 O O . LEU A 1 91 ? -18.260 1.602 5.238 1.00 88.44 91 LEU A O 1
ATOM 722 N N . ARG A 1 92 ? -18.869 1.488 3.078 1.00 86.19 92 ARG A N 1
ATOM 723 C CA . ARG A 1 92 ? -18.764 0.039 2.946 1.00 86.19 92 ARG A CA 1
ATOM 724 C C . ARG A 1 92 ? -17.885 -0.247 1.751 1.00 86.19 92 ARG A C 1
ATOM 726 O O . ARG A 1 92 ? -18.373 -0.288 0.621 1.00 86.19 92 ARG A O 1
ATOM 733 N N . GLU A 1 93 ? -16.621 -0.498 2.016 1.00 71.19 93 GLU A N 1
ATOM 734 C CA . GLU A 1 93 ? -15.740 -1.063 1.013 1.00 71.19 93 GLU A CA 1
ATOM 735 C C . GLU A 1 93 ? -15.848 -2.584 1.062 1.00 71.19 93 GLU A C 1
ATOM 737 O O . GLU A 1 93 ? -15.895 -3.203 2.124 1.00 71.19 93 GLU A O 1
ATOM 742 N N . ARG A 1 94 ? -15.963 -3.206 -0.113 1.00 61.28 94 ARG A N 1
ATOM 743 C CA . ARG A 1 94 ? -15.617 -4.621 -0.216 1.00 61.28 94 ARG A CA 1
ATOM 744 C C . ARG A 1 94 ? -14.108 -4.662 -0.099 1.00 61.28 94 ARG A C 1
ATOM 746 O O . ARG A 1 94 ? -13.472 -3.998 -0.908 1.00 61.28 94 ARG A O 1
ATOM 753 N N . ASP A 1 95 ? -13.588 -5.424 0.859 1.00 52.66 95 ASP A N 1
ATOM 754 C CA . ASP A 1 95 ? -12.165 -5.742 0.984 1.00 52.66 95 ASP A CA 1
ATOM 755 C C . ASP A 1 95 ? -11.562 -6.029 -0.400 1.00 52.66 95 ASP A C 1
ATOM 757 O O . ASP A 1 95 ? -11.620 -7.152 -0.909 1.00 52.66 95 ASP A O 1
ATOM 761 N N . VAL A 1 96 ? -10.954 -5.016 -1.015 1.00 51.03 96 VAL A N 1
ATOM 762 C CA . VAL A 1 96 ? -9.892 -5.215 -1.998 1.00 51.03 96 VAL A CA 1
ATOM 763 C C . VAL A 1 96 ? -8.609 -5.220 -1.178 1.00 51.03 96 VAL A C 1
ATOM 765 O O . VAL A 1 96 ? -7.738 -4.367 -1.305 1.00 51.03 96 VAL A O 1
ATOM 768 N N . SER A 1 97 ? -8.543 -6.149 -0.226 1.00 48.62 97 SER A N 1
ATOM 769 C CA . SER A 1 97 ? -7.391 -6.298 0.642 1.00 48.62 97 SER A CA 1
ATOM 770 C C . SER A 1 97 ? -6.213 -6.795 -0.196 1.00 48.62 97 SER A C 1
ATOM 772 O O . SER A 1 97 ? -6.243 -7.882 -0.768 1.00 48.62 97 SER A O 1
ATOM 774 N N . HIS A 1 98 ? -5.190 -5.944 -0.298 1.00 54.31 98 HIS A N 1
ATOM 775 C CA . HIS A 1 98 ? -3.771 -6.274 -0.477 1.00 54.31 98 HIS A CA 1
ATOM 776 C C . HIS A 1 98 ? -3.397 -7.378 -1.470 1.00 54.31 98 HIS A C 1
ATOM 778 O O . HIS A 1 98 ? -2.504 -8.171 -1.171 1.00 54.31 98 HIS A O 1
ATOM 784 N N . LYS A 1 99 ? -4.045 -7.503 -2.629 1.00 52.38 99 LYS A N 1
ATOM 785 C CA . LYS A 1 99 ? -3.763 -8.699 -3.434 1.00 52.38 99 LYS A CA 1
ATOM 786 C C . LYS A 1 99 ? -2.568 -8.611 -4.363 1.00 52.38 99 LYS A C 1
ATOM 788 O O . LYS A 1 99 ? -2.009 -9.661 -4.657 1.00 52.38 99 LYS A O 1
ATOM 793 N N . TYR A 1 100 ? -2.110 -7.427 -4.763 1.00 56.03 100 TYR A N 1
ATOM 794 C CA . TYR A 1 100 ? -1.031 -7.356 -5.747 1.00 56.03 100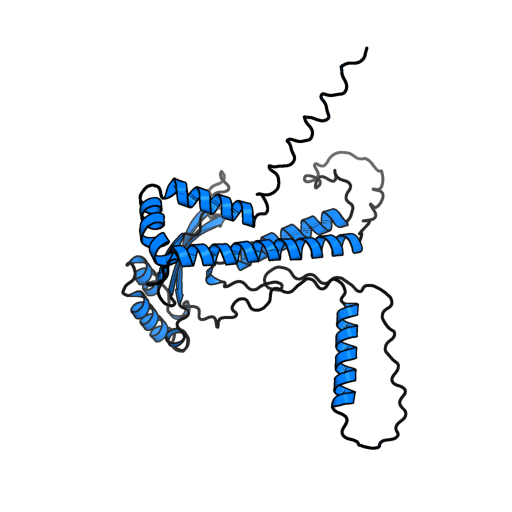 TYR A CA 1
ATOM 795 C C . TYR A 1 100 ? -0.089 -6.190 -5.449 1.00 56.03 100 TYR A C 1
ATOM 797 O O . TYR A 1 100 ? -0.454 -5.034 -5.617 1.00 56.03 100 TYR A O 1
ATOM 805 N N . SER A 1 101 ? 1.126 -6.509 -4.996 1.00 64.12 101 SER A N 1
ATOM 806 C CA . SER A 1 101 ? 2.283 -5.644 -5.221 1.00 64.12 101 SER A CA 1
ATOM 807 C C . SER A 1 101 ? 2.750 -5.925 -6.642 1.00 64.12 101 SER A C 1
ATOM 809 O O . SER A 1 101 ? 3.276 -7.007 -6.914 1.00 64.12 101 SER A O 1
ATOM 811 N N . VAL A 1 102 ? 2.527 -4.988 -7.558 1.00 77.12 102 VAL A N 1
ATOM 812 C CA . VAL A 1 102 ? 2.970 -5.139 -8.946 1.00 77.12 102 VAL A CA 1
ATOM 813 C C . VAL A 1 102 ? 4.478 -4.891 -9.002 1.00 77.12 102 VAL A C 1
ATOM 815 O O . VAL A 1 102 ? 4.955 -3.797 -8.693 1.00 77.12 102 VAL A O 1
ATOM 818 N N . ARG A 1 103 ? 5.251 -5.921 -9.372 1.00 84.75 103 ARG A N 1
ATOM 819 C CA . ARG A 1 103 ? 6.685 -5.775 -9.669 1.00 84.75 103 ARG A CA 1
ATOM 820 C C . ARG A 1 103 ? 6.848 -4.843 -10.879 1.00 84.75 103 ARG A C 1
ATOM 822 O O . ARG A 1 103 ? 6.052 -4.955 -11.812 1.00 84.75 103 ARG A O 1
ATOM 829 N N . PRO A 1 104 ? 7.855 -3.947 -10.910 1.00 86.25 104 PRO A N 1
ATOM 830 C CA . PRO A 1 104 ? 8.160 -3.208 -12.130 1.00 86.25 104 PRO A CA 1
ATOM 831 C C . PRO A 1 104 ? 8.404 -4.178 -13.292 1.00 86.25 104 PRO A C 1
ATOM 833 O O . PRO A 1 104 ? 9.094 -5.189 -13.137 1.00 86.25 104 PRO A O 1
ATOM 836 N N . VAL A 1 105 ? 7.849 -3.865 -14.461 1.00 91.69 105 VAL A N 1
ATOM 837 C CA . VAL A 1 105 ? 8.093 -4.632 -15.685 1.00 91.69 105 VAL A CA 1
ATOM 838 C C . VAL A 1 105 ? 9.359 -4.067 -16.309 1.00 91.69 105 VAL A C 1
ATOM 840 O O . VAL A 1 105 ? 9.328 -3.002 -16.912 1.00 91.69 105 VAL A O 1
ATOM 843 N N . LEU A 1 106 ? 10.494 -4.738 -16.124 1.00 92.25 106 LEU A N 1
ATOM 844 C CA . LEU A 1 106 ? 11.797 -4.230 -16.582 1.00 92.25 106 LEU A CA 1
ATOM 845 C C . LEU A 1 106 ? 12.026 -4.432 -18.089 1.00 92.25 106 LEU A C 1
ATOM 847 O O . LEU A 1 106 ? 12.849 -3.732 -18.685 1.00 92.25 106 LEU A O 1
ATOM 851 N N . ASN A 1 107 ? 11.282 -5.366 -18.688 1.00 91.88 107 ASN A N 1
ATOM 852 C CA . ASN A 1 107 ? 11.309 -5.675 -20.109 1.00 91.88 107 ASN A CA 1
ATOM 853 C C . ASN A 1 107 ? 9.894 -6.014 -20.612 1.00 91.88 107 ASN A C 1
ATOM 855 O O . ASN A 1 107 ? 9.441 -7.153 -20.511 1.00 91.88 107 ASN A O 1
ATOM 859 N N . LEU A 1 108 ? 9.178 -5.022 -21.151 1.00 91.00 108 LEU A N 1
ATOM 860 C CA . LEU A 1 108 ? 7.828 -5.242 -21.684 1.00 91.00 108 LEU A CA 1
ATOM 861 C C . LEU A 1 108 ? 7.814 -6.175 -22.908 1.00 91.00 108 LEU A C 1
ATOM 863 O O . LEU A 1 108 ? 6.837 -6.892 -23.107 1.00 91.00 108 LEU A O 1
ATOM 867 N N . ALA A 1 109 ? 8.891 -6.201 -23.701 1.00 90.62 109 ALA A N 1
ATOM 868 C CA . ALA A 1 109 ? 8.974 -7.069 -24.877 1.00 90.62 109 ALA A CA 1
ATOM 869 C C . ALA A 1 109 ? 8.935 -8.553 -24.478 1.00 90.62 109 ALA A C 1
ATOM 871 O O . ALA A 1 109 ? 8.195 -9.325 -25.077 1.00 90.62 109 ALA A O 1
ATOM 872 N N . GLU A 1 110 ? 9.624 -8.932 -23.395 1.00 90.50 110 GLU A N 1
ATOM 873 C CA . GLU A 1 110 ? 9.566 -10.299 -22.854 1.00 90.50 110 GLU A CA 1
ATOM 874 C C . GLU A 1 110 ? 8.151 -10.710 -22.425 1.00 90.50 110 GLU A C 1
ATOM 876 O O . GLU A 1 110 ? 7.756 -11.860 -22.624 1.00 90.50 110 GLU A O 1
ATOM 881 N N . VAL A 1 111 ? 7.378 -9.781 -21.852 1.00 89.88 111 VAL A N 1
ATOM 882 C CA . VAL A 1 111 ? 5.991 -10.044 -21.439 1.00 89.88 111 VAL A CA 1
ATOM 883 C C . VAL A 1 111 ? 5.104 -10.282 -22.661 1.00 89.88 111 VAL A C 1
ATOM 885 O O . VAL A 1 111 ? 4.360 -11.263 -22.687 1.00 89.88 111 VAL A O 1
ATOM 888 N N . ILE A 1 112 ? 5.225 -9.438 -23.689 1.00 89.00 112 ILE A N 1
ATOM 889 C CA . ILE A 1 112 ? 4.478 -9.574 -24.949 1.00 89.00 112 ILE A CA 1
ATOM 890 C C . ILE A 1 112 ? 4.831 -10.899 -25.640 1.00 89.00 112 ILE A C 1
ATOM 892 O O . ILE A 1 112 ? 3.939 -11.656 -26.029 1.00 89.00 112 ILE A O 1
ATOM 896 N N . ASP A 1 113 ? 6.122 -11.227 -25.729 1.00 89.12 113 ASP A N 1
ATOM 897 C CA . ASP A 1 113 ? 6.599 -12.480 -26.322 1.00 89.12 113 ASP A CA 1
ATOM 898 C C . ASP A 1 113 ? 6.082 -13.706 -25.557 1.00 89.12 113 ASP A C 1
ATOM 900 O O . ASP A 1 113 ? 5.722 -14.725 -26.158 1.00 89.12 113 ASP A O 1
ATOM 904 N N . TYR A 1 114 ? 6.042 -13.631 -24.223 1.00 90.50 114 TYR A N 1
ATOM 905 C CA . TYR A 1 114 ? 5.500 -14.692 -23.379 1.00 90.50 114 TYR A CA 1
ATOM 906 C C . TYR A 1 114 ? 3.997 -14.894 -23.607 1.00 90.50 114 TYR A C 1
ATOM 908 O O . TYR A 1 114 ? 3.556 -16.035 -23.784 1.00 90.50 114 TYR A O 1
ATOM 916 N N . GLU A 1 115 ? 3.211 -13.815 -23.650 1.00 90.12 115 GLU A N 1
ATOM 917 C CA . GLU A 1 115 ? 1.771 -13.888 -23.924 1.00 90.12 115 GLU A CA 1
ATOM 918 C C . GLU A 1 115 ? 1.487 -14.477 -25.305 1.00 90.12 115 GLU A C 1
ATOM 920 O O . GLU A 1 115 ? 0.658 -15.384 -25.425 1.00 90.12 115 GLU A O 1
ATOM 925 N N . HIS A 1 116 ? 2.228 -14.041 -26.326 1.00 88.12 116 HIS A N 1
ATOM 926 C CA . HIS A 1 116 ? 2.109 -14.579 -27.677 1.00 88.12 116 HIS A CA 1
ATOM 927 C C . HIS A 1 116 ? 2.396 -16.091 -27.702 1.00 88.12 116 HIS A C 1
ATOM 929 O O . HIS A 1 116 ? 1.593 -16.880 -28.206 1.00 88.12 116 HIS A O 1
ATOM 935 N N . LYS A 1 117 ? 3.487 -16.539 -27.060 1.00 88.81 117 LYS A N 1
ATOM 936 C CA . LYS A 1 117 ? 3.816 -17.974 -26.929 1.00 88.81 117 LYS A CA 1
ATOM 937 C C . LYS A 1 117 ? 2.713 -18.761 -26.212 1.00 88.81 117 LYS A C 1
ATOM 939 O O . LYS A 1 117 ? 2.409 -19.889 -26.607 1.00 88.81 117 LYS A O 1
ATOM 944 N N . MET A 1 118 ? 2.106 -18.193 -25.169 1.00 90.19 118 MET A N 1
ATOM 945 C CA . MET A 1 118 ? 1.004 -18.826 -24.434 1.00 90.19 118 MET A CA 1
ATOM 946 C C . MET A 1 118 ? -0.267 -18.943 -25.281 1.00 90.19 118 MET A C 1
ATOM 948 O O . MET A 1 118 ? -0.942 -19.973 -25.220 1.00 90.19 118 MET A O 1
ATOM 952 N N . GLN A 1 119 ? -0.582 -17.935 -26.094 1.00 89.31 119 GLN A N 1
ATOM 953 C CA . GLN A 1 119 ? -1.709 -17.978 -27.029 1.00 89.31 119 GLN A CA 1
ATOM 954 C C . GLN A 1 119 ? -1.498 -19.039 -28.117 1.00 89.31 119 GLN A C 1
ATOM 956 O O . GLN A 1 119 ? -2.392 -19.859 -28.331 1.00 89.31 119 GLN A O 1
ATOM 961 N N . CYS A 1 120 ? -0.303 -19.119 -28.716 1.00 87.25 120 CYS A N 1
ATOM 962 C CA . CYS A 1 120 ? 0.027 -20.174 -29.682 1.00 87.25 120 CYS A CA 1
ATOM 963 C C . CYS A 1 120 ? -0.123 -21.578 -29.074 1.00 87.25 120 CYS A C 1
ATOM 965 O O . CYS A 1 120 ? -0.702 -22.465 -29.696 1.00 87.25 120 CYS A O 1
ATOM 967 N N . ARG A 1 121 ? 0.341 -21.787 -27.833 1.00 89.88 121 ARG A N 1
ATOM 968 C CA . ARG A 1 121 ? 0.174 -23.073 -27.131 1.00 89.88 121 ARG A CA 1
ATOM 969 C C . ARG A 1 121 ? -1.291 -23.420 -26.884 1.00 89.88 121 ARG A C 1
ATOM 971 O O . ARG A 1 121 ? -1.663 -24.577 -27.044 1.00 89.88 121 ARG A O 1
ATOM 978 N N . LYS A 1 122 ? -2.121 -22.443 -26.507 1.00 90.38 122 LYS A N 1
ATOM 979 C CA . LYS A 1 122 ? -3.566 -22.653 -26.326 1.00 90.38 122 LYS A CA 1
ATOM 980 C C . LYS A 1 122 ? -4.264 -22.993 -27.641 1.00 90.38 122 LYS A C 1
ATOM 982 O O . LYS A 1 122 ? -5.120 -23.866 -27.632 1.00 90.38 122 LYS A O 1
ATOM 987 N N . ALA A 1 123 ? -3.880 -22.357 -28.748 1.00 86.88 123 ALA A N 1
ATOM 988 C CA . ALA A 1 123 ? -4.410 -22.677 -30.073 1.00 86.88 123 ALA A CA 1
ATOM 989 C C . ALA A 1 123 ? -4.054 -24.114 -30.493 1.00 86.88 123 ALA A C 1
ATOM 991 O O . ALA A 1 123 ? -4.923 -24.849 -30.947 1.00 86.88 123 ALA A O 1
ATOM 992 N N . LEU A 1 124 ? -2.811 -24.546 -30.247 1.00 86.56 124 LEU A N 1
ATOM 993 C CA . LEU A 1 124 ? -2.377 -25.924 -30.505 1.00 86.56 124 LEU A CA 1
ATOM 994 C C . LEU A 1 124 ? -3.076 -26.946 -29.592 1.00 86.56 124 LEU A C 1
ATOM 996 O O . LEU A 1 124 ? -3.432 -28.027 -30.044 1.00 86.56 124 LEU A O 1
ATOM 1000 N N . ALA A 1 125 ? -3.293 -26.614 -28.315 1.00 87.38 125 ALA A N 1
ATOM 1001 C CA . ALA A 1 125 ? -3.957 -27.501 -27.355 1.00 87.38 125 ALA A CA 1
ATOM 1002 C C . ALA A 1 125 ? -5.486 -27.562 -27.528 1.00 87.38 125 ALA A C 1
ATOM 1004 O O . ALA A 1 125 ? -6.106 -28.552 -27.150 1.00 87.38 125 ALA A O 1
ATOM 1005 N N . GLY A 1 126 ? -6.097 -26.505 -28.071 1.00 86.19 126 GLY A N 1
ATOM 1006 C CA . GLY A 1 126 ? -7.527 -26.427 -28.381 1.00 86.19 126 GLY A CA 1
ATOM 1007 C C . GLY A 1 126 ? -7.903 -27.000 -29.751 1.00 86.19 126 GLY A C 1
ATOM 1008 O O . GLY A 1 126 ? -9.086 -27.008 -30.091 1.00 86.19 126 GLY A O 1
ATOM 1009 N N . GLY A 1 127 ? -6.919 -27.470 -30.525 1.00 67.75 127 GLY A N 1
ATOM 1010 C CA . GLY A 1 127 ? -7.100 -28.092 -31.832 1.00 67.75 127 GLY A CA 1
ATOM 1011 C C . GLY A 1 127 ? -7.837 -29.422 -31.729 1.00 67.75 127 GLY A C 1
ATOM 1012 O O . GLY A 1 127 ? -7.236 -30.485 -31.595 1.00 67.75 127 GLY A O 1
ATOM 1013 N N . THR A 1 128 ? -9.161 -29.342 -31.819 1.00 59.59 128 THR A N 1
ATOM 1014 C CA . THR A 1 128 ? -9.987 -30.422 -32.350 1.00 59.59 128 THR A CA 1
ATOM 1015 C C . THR A 1 128 ? -9.487 -30.733 -33.757 1.00 59.59 128 THR A C 1
ATOM 1017 O O . THR A 1 128 ? -9.245 -29.830 -34.552 1.00 59.59 128 THR A O 1
ATOM 1020 N N . SER A 1 129 ? -9.266 -32.017 -34.016 1.00 54.62 129 SER A N 1
ATOM 1021 C CA . SER A 1 129 ? -8.721 -32.595 -35.243 1.00 54.62 129 SER A CA 1
ATOM 1022 C C . SER A 1 129 ? -9.659 -32.364 -36.436 1.00 54.62 129 SER A C 1
ATOM 1024 O O . SER A 1 129 ? -10.380 -33.266 -36.848 1.00 54.62 129 SER A O 1
ATOM 1026 N N . GLY A 1 130 ? -9.725 -31.131 -36.928 1.00 57.91 130 GLY A N 1
ATOM 1027 C CA . GLY A 1 130 ? -10.406 -30.772 -38.163 1.00 57.91 130 GLY A CA 1
ATOM 1028 C C . GLY A 1 130 ? -9.363 -30.550 -39.241 1.00 57.91 130 GLY A C 1
ATOM 1029 O O . GLY A 1 130 ? -8.685 -29.527 -39.222 1.00 57.91 130 GLY A O 1
ATOM 1030 N N . ASP A 1 131 ? -9.222 -31.535 -40.125 1.00 60.22 131 ASP A N 1
ATOM 1031 C CA . ASP A 1 131 ? -8.467 -31.448 -41.370 1.00 60.22 131 ASP A CA 1
ATOM 1032 C C . ASP A 1 131 ? -8.968 -30.247 -42.184 1.00 60.22 131 ASP A C 1
ATOM 1034 O O . ASP A 1 131 ? -10.017 -30.327 -42.821 1.00 60.22 131 ASP A O 1
ATOM 1038 N N . ASP A 1 132 ? -8.252 -29.125 -42.156 1.00 59.41 132 ASP A N 1
ATOM 1039 C CA . ASP A 1 132 ? -8.455 -28.076 -43.151 1.00 59.41 132 ASP A CA 1
ATOM 1040 C C . ASP A 1 132 ? -7.098 -27.522 -43.596 1.00 59.41 132 ASP A C 1
ATOM 1042 O O . ASP A 1 132 ? -6.358 -26.866 -42.858 1.00 59.41 132 ASP A O 1
ATOM 1046 N N . ASP A 1 133 ? -6.761 -27.891 -44.827 1.00 58.72 133 ASP A N 1
ATOM 1047 C CA . ASP A 1 133 ? -5.457 -27.827 -45.486 1.00 58.72 133 ASP A CA 1
ATOM 1048 C C . ASP A 1 133 ? -5.208 -26.423 -46.077 1.00 58.72 133 ASP A C 1
ATOM 1050 O O . ASP A 1 133 ? -4.913 -26.226 -47.258 1.00 58.72 133 ASP A O 1
ATOM 1054 N N . GLY A 1 134 ? -5.419 -25.396 -45.251 1.00 57.38 134 GLY A N 1
ATOM 1055 C CA . GLY A 1 134 ? -5.354 -23.989 -45.641 1.00 57.38 134 GLY A CA 1
ATOM 1056 C C . GLY A 1 134 ? -4.031 -23.339 -45.252 1.00 57.38 134 GLY A C 1
ATOM 1057 O O . GLY A 1 134 ? -3.957 -22.660 -44.231 1.00 57.38 134 GLY A O 1
ATOM 1058 N N . GLY A 1 135 ? -2.996 -23.529 -46.075 1.00 57.03 135 GLY A N 1
ATOM 1059 C CA . GLY A 1 135 ? -1.630 -23.005 -45.922 1.00 57.03 135 GLY A CA 1
ATOM 1060 C C . GLY A 1 135 ? -1.490 -21.473 -45.902 1.00 57.03 135 GLY A C 1
ATOM 1061 O O . GLY A 1 135 ? -0.865 -20.881 -46.780 1.00 57.03 135 GLY A O 1
ATOM 1062 N N . GLY A 1 136 ? -2.022 -20.820 -44.871 1.00 57.38 136 GLY A N 1
ATOM 1063 C CA . GLY A 1 136 ? -1.689 -19.447 -44.509 1.00 57.38 136 GLY A CA 1
ATOM 1064 C C . GLY A 1 136 ? -0.423 -19.441 -43.662 1.00 57.38 136 GLY A C 1
ATOM 1065 O O . GLY A 1 136 ? -0.469 -19.763 -42.477 1.00 57.38 136 GLY A O 1
ATOM 1066 N N . GLY A 1 137 ? 0.717 -19.100 -44.265 1.00 57.16 137 GLY A N 1
ATOM 1067 C CA . GLY A 1 137 ? 1.983 -18.939 -43.555 1.00 57.16 137 GLY A CA 1
ATOM 1068 C C . GLY A 1 137 ? 1.848 -17.908 -42.438 1.00 57.16 137 GLY A C 1
ATOM 1069 O O . GLY A 1 137 ? 1.923 -16.707 -42.688 1.00 57.16 137 GLY A O 1
ATOM 1070 N N . ASN A 1 138 ? 1.642 -18.382 -41.207 1.00 59.94 138 ASN A N 1
ATOM 1071 C CA . ASN A 1 138 ? 1.684 -17.553 -40.013 1.00 59.94 138 ASN A CA 1
ATOM 1072 C C . ASN A 1 138 ? 3.099 -16.991 -39.900 1.00 59.94 138 ASN A C 1
ATOM 1074 O O . ASN A 1 138 ? 4.019 -17.672 -39.440 1.00 59.94 138 ASN A O 1
ATOM 1078 N N . ALA A 1 139 ? 3.272 -15.756 -40.368 1.00 65.44 139 ALA A N 1
ATOM 1079 C CA . ALA A 1 139 ? 4.475 -14.985 -40.146 1.00 65.44 139 ALA A CA 1
ATOM 1080 C C . ALA A 1 139 ? 4.703 -14.945 -38.635 1.00 65.44 139 ALA A C 1
ATOM 1082 O O . ALA A 1 139 ? 3.938 -14.325 -37.897 1.00 65.44 139 ALA A O 1
ATOM 1083 N N . VAL A 1 140 ? 5.725 -15.668 -38.173 1.00 63.75 140 VAL A N 1
ATOM 1084 C CA . VAL A 1 140 ? 6.188 -15.572 -36.793 1.00 63.75 140 VAL A CA 1
ATOM 1085 C C . VAL A 1 140 ? 6.483 -14.090 -36.573 1.00 63.75 140 VAL A C 1
ATOM 1087 O O . VAL A 1 140 ? 7.302 -13.546 -37.322 1.00 63.75 140 VAL A O 1
ATOM 1090 N N . PRO A 1 141 ? 5.797 -13.407 -35.636 1.00 65.19 141 PRO A N 1
ATOM 1091 C CA . PRO A 1 141 ? 6.068 -12.001 -35.392 1.00 65.19 141 PRO A CA 1
ATOM 1092 C C . PRO A 1 141 ? 7.557 -11.875 -35.105 1.00 65.19 141 PRO A C 1
ATOM 1094 O O . PRO A 1 141 ? 8.107 -12.646 -34.314 1.00 65.19 141 PRO A O 1
ATOM 1097 N N . ALA A 1 142 ? 8.216 -10.972 -35.834 1.00 67.75 142 ALA A N 1
ATOM 1098 C CA . ALA A 1 142 ? 9.644 -10.755 -35.708 1.00 67.75 142 ALA A CA 1
ATOM 1099 C C . ALA A 1 142 ? 9.965 -10.562 -34.223 1.00 67.75 142 ALA A C 1
ATOM 1101 O O . ALA A 1 142 ? 9.478 -9.613 -33.609 1.00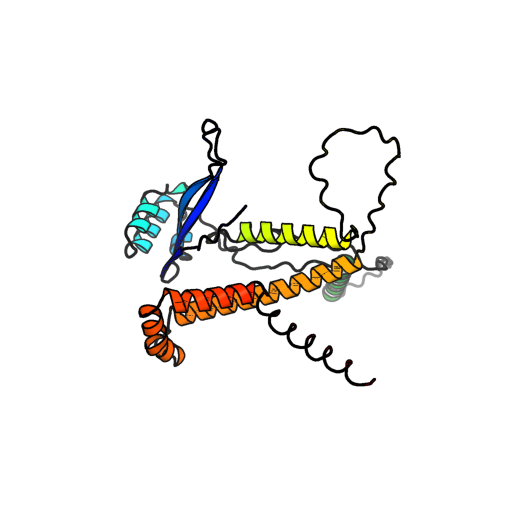 67.75 142 ALA A O 1
ATOM 1102 N N . SER A 1 143 ? 10.727 -11.503 -33.655 1.00 69.44 143 SER A N 1
ATOM 1103 C CA . SER A 1 143 ? 11.221 -11.425 -32.282 1.00 69.44 143 SER A CA 1
ATOM 1104 C C . SER A 1 143 ? 11.789 -10.027 -32.089 1.00 69.44 143 SER A C 1
ATOM 1106 O O . SER A 1 143 ? 12.710 -9.646 -32.816 1.00 69.44 143 SER A O 1
ATOM 1108 N N . MET A 1 144 ? 11.226 -9.245 -31.167 1.00 74.69 144 MET A N 1
ATOM 1109 C CA . MET A 1 144 ? 11.745 -7.907 -30.904 1.00 74.69 144 MET A CA 1
ATOM 1110 C C . MET A 1 144 ? 13.188 -8.062 -30.416 1.00 74.69 144 MET A C 1
ATOM 1112 O O . MET A 1 144 ? 13.442 -8.599 -29.341 1.00 74.69 144 MET A O 1
ATOM 1116 N N . ALA A 1 145 ? 14.153 -7.674 -31.249 1.00 78.88 145 ALA A N 1
ATOM 1117 C CA . ALA A 1 145 ? 15.563 -7.823 -30.934 1.00 78.88 145 ALA A CA 1
ATOM 1118 C C . ALA A 1 145 ? 15.968 -6.744 -29.920 1.00 78.88 145 ALA A C 1
ATOM 1120 O O . ALA A 1 145 ? 16.291 -5.619 -30.295 1.00 78.88 145 ALA A O 1
ATOM 1121 N N . GLY A 1 146 ? 15.927 -7.086 -28.631 1.00 83.06 146 GLY A N 1
ATOM 1122 C CA . GLY A 1 146 ? 16.458 -6.262 -27.546 1.00 83.06 146 GLY A CA 1
ATOM 1123 C C . GLY A 1 146 ? 15.519 -6.107 -26.346 1.00 83.06 146 GLY A C 1
ATOM 1124 O O . GLY A 1 146 ? 14.364 -6.531 -26.385 1.00 83.06 146 GLY A O 1
ATOM 1125 N N . PRO A 1 147 ? 16.013 -5.500 -25.253 1.00 84.19 147 PRO A N 1
ATOM 1126 C CA . PRO A 1 147 ? 15.203 -5.237 -24.076 1.00 84.19 147 PRO A CA 1
ATOM 1127 C C . PRO A 1 147 ? 14.174 -4.143 -24.375 1.00 84.19 147 PRO A C 1
ATOM 1129 O O . PRO A 1 147 ? 14.524 -3.007 -24.702 1.00 84.19 147 PRO A O 1
ATOM 1132 N N . GLY A 1 148 ? 12.896 -4.483 -24.234 1.00 88.44 148 GLY A N 1
ATOM 1133 C CA . GLY A 1 148 ? 11.786 -3.548 -24.362 1.00 88.44 148 GLY A CA 1
ATOM 1134 C C . GLY A 1 148 ? 11.780 -2.468 -23.270 1.00 88.44 148 GLY A 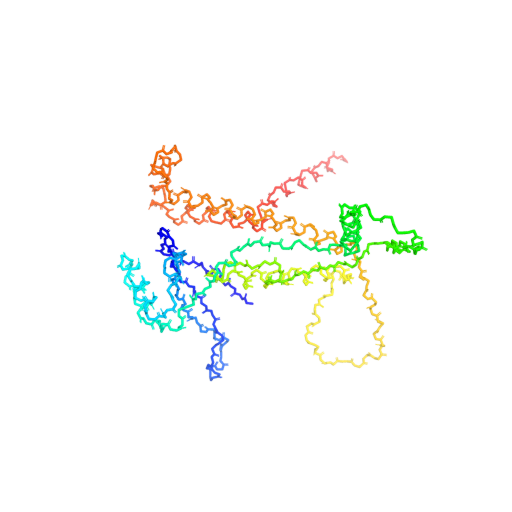C 1
ATOM 1135 O O . GLY A 1 148 ? 12.620 -2.465 -22.359 1.00 88.44 148 GLY A O 1
ATOM 1136 N N . PRO A 1 149 ? 10.826 -1.525 -23.336 1.00 90.94 149 PRO A N 1
ATOM 1137 C CA . PRO A 1 149 ? 10.718 -0.456 -22.352 1.00 90.94 149 PRO A CA 1
ATOM 1138 C C . PRO A 1 149 ? 10.450 -1.012 -20.948 1.00 90.94 149 PRO A C 1
ATOM 1140 O O . PRO A 1 149 ? 9.793 -2.044 -20.784 1.00 90.94 149 PRO A O 1
ATOM 1143 N N . ALA A 1 150 ? 10.946 -0.294 -19.938 1.00 90.81 150 ALA A N 1
ATOM 1144 C CA . ALA A 1 150 ? 10.593 -0.542 -18.549 1.00 90.81 150 ALA A CA 1
ATOM 1145 C C . ALA A 1 150 ? 9.287 0.195 -18.208 1.00 90.81 150 ALA A C 1
ATOM 1147 O O . ALA A 1 150 ? 9.165 1.393 -18.467 1.00 90.81 150 ALA A O 1
ATOM 1148 N N . VAL A 1 151 ? 8.327 -0.505 -17.607 1.00 92.88 151 VAL A N 1
ATOM 1149 C CA . VAL A 1 151 ? 7.059 0.054 -17.123 1.00 92.88 151 VAL A CA 1
ATOM 1150 C C . VAL A 1 151 ? 7.059 0.016 -15.600 1.00 92.88 151 VAL A C 1
ATOM 1152 O O . VAL A 1 151 ? 7.172 -1.045 -14.980 1.00 92.88 151 VAL A O 1
ATOM 1155 N N . VAL A 1 152 ? 6.941 1.197 -14.995 1.00 90.62 152 VAL A N 1
ATOM 1156 C CA . VAL A 1 152 ? 6.914 1.378 -13.543 1.00 90.62 152 VAL A CA 1
ATOM 1157 C C . VAL A 1 152 ? 5.574 1.975 -13.154 1.00 90.62 152 VAL A C 1
ATOM 1159 O O . VAL A 1 152 ? 5.174 3.015 -13.670 1.00 90.62 152 VAL A O 1
ATOM 1162 N N . PHE A 1 153 ? 4.900 1.323 -12.218 1.00 89.81 153 PHE A N 1
ATOM 1163 C CA . PHE A 1 153 ? 3.696 1.847 -11.593 1.00 89.81 153 PHE A CA 1
ATOM 1164 C C . PHE A 1 153 ? 4.091 2.642 -10.339 1.00 89.81 153 PHE A C 1
ATOM 1166 O O . PHE A 1 153 ? 5.134 2.379 -9.734 1.00 89.81 153 PHE A O 1
ATOM 1173 N N . VAL A 1 154 ? 3.261 3.600 -9.922 1.00 89.38 154 VAL A N 1
ATOM 1174 C CA . VAL A 1 154 ? 3.403 4.317 -8.639 1.00 89.38 154 VAL A CA 1
ATOM 1175 C C . VAL A 1 154 ? 2.048 4.461 -7.947 1.00 89.38 154 VAL A C 1
ATOM 1177 O O . VAL A 1 154 ? 1.004 4.365 -8.593 1.00 89.38 154 VAL A O 1
ATOM 1180 N N . GLY A 1 155 ? 2.064 4.674 -6.629 1.00 87.06 155 GLY A N 1
ATOM 1181 C CA . GLY A 1 155 ? 0.845 4.809 -5.829 1.00 87.06 155 GLY A CA 1
ATOM 1182 C C . GLY A 1 155 ? -0.041 3.568 -5.860 1.00 87.06 155 GLY A C 1
ATOM 1183 O O . GLY A 1 155 ? 0.459 2.441 -5.827 1.00 87.06 155 GLY A O 1
ATOM 1184 N N . ASP A 1 156 ? -1.351 3.783 -5.947 1.00 83.88 156 ASP A N 1
ATOM 1185 C CA . ASP A 1 156 ? -2.350 2.710 -5.903 1.00 83.88 156 ASP A CA 1
ATOM 1186 C C . ASP A 1 156 ? -2.231 1.733 -7.083 1.00 83.88 156 ASP A C 1
ATOM 1188 O O . ASP A 1 156 ? -2.622 0.576 -6.964 1.00 83.88 156 ASP A O 1
ATOM 1192 N N . ALA A 1 157 ? -1.618 2.154 -8.199 1.00 85.56 157 ALA A N 1
ATOM 1193 C CA . ALA A 1 157 ? -1.334 1.270 -9.331 1.00 85.56 157 ALA A CA 1
ATOM 1194 C C . ALA A 1 157 ? -0.274 0.197 -9.006 1.00 85.56 157 ALA A C 1
ATOM 1196 O O . ALA A 1 157 ? -0.222 -0.833 -9.675 1.00 85.56 157 ALA A O 1
ATOM 1197 N N . VAL A 1 158 ? 0.578 0.425 -7.997 1.00 82.44 158 VAL A N 1
ATOM 1198 C CA . VAL A 1 158 ? 1.554 -0.571 -7.510 1.00 82.44 158 VAL A CA 1
ATOM 1199 C C . VAL A 1 158 ? 0.940 -1.452 -6.449 1.00 82.44 158 VAL A C 1
ATOM 1201 O O . VAL A 1 158 ? 1.163 -2.659 -6.453 1.00 82.44 158 VAL A O 1
ATOM 1204 N N . MET A 1 159 ? 0.281 -0.823 -5.480 1.00 77.25 159 MET A N 1
ATOM 1205 C CA . MET A 1 159 ? -0.188 -1.482 -4.276 1.00 77.25 159 MET A CA 1
ATOM 1206 C C . MET A 1 159 ? -1.329 -0.675 -3.678 1.00 77.25 159 MET A C 1
ATOM 1208 O O . MET A 1 159 ? -1.128 0.433 -3.186 1.00 77.25 159 MET A O 1
ATOM 1212 N N . THR A 1 160 ? -2.511 -1.276 -3.645 1.00 69.75 160 THR A N 1
ATOM 1213 C CA . THR A 1 160 ? -3.618 -0.793 -2.826 1.00 69.75 160 THR A CA 1
ATOM 1214 C C . THR A 1 160 ? -3.445 -1.339 -1.413 1.00 69.75 160 THR A C 1
ATOM 1216 O O . THR A 1 160 ? -3.526 -2.549 -1.169 1.00 69.75 160 THR A O 1
ATOM 1219 N N . VAL A 1 161 ? -3.148 -0.444 -0.476 1.00 69.00 161 VAL A N 1
ATOM 1220 C CA . VAL A 1 161 ? -3.122 -0.758 0.957 1.00 69.00 161 VAL A CA 1
ATOM 1221 C C . VAL A 1 161 ? -4.527 -0.570 1.510 1.00 69.00 161 VAL A C 1
ATOM 1223 O O . VAL A 1 161 ? -5.247 0.296 1.027 1.00 69.00 161 VAL A O 1
ATOM 1226 N N . ASP A 1 162 ? -4.898 -1.363 2.517 1.00 65.81 162 ASP A N 1
ATOM 1227 C CA . ASP A 1 162 ? -6.096 -1.154 3.325 1.00 65.81 162 ASP A CA 1
ATOM 1228 C C . ASP A 1 162 ? -6.222 0.346 3.671 1.00 65.81 162 ASP A C 1
ATOM 1230 O O . ASP A 1 162 ? -5.367 0.897 4.388 1.00 65.81 162 ASP A O 1
ATOM 1234 N N . PRO A 1 163 ? -7.237 1.034 3.116 1.00 64.94 163 PRO A N 1
ATOM 1235 C CA . PRO A 1 163 ? -7.370 2.475 3.259 1.00 64.94 163 PRO A CA 1
ATOM 1236 C C . PRO A 1 163 ? -7.692 2.868 4.697 1.00 64.94 163 PRO A C 1
ATOM 1238 O O . PRO A 1 163 ? -7.497 4.030 5.055 1.00 64.94 163 PRO A O 1
ATOM 1241 N N . VAL A 1 164 ? -8.088 1.912 5.548 1.00 60.47 164 VAL A N 1
ATOM 1242 C CA . VAL A 1 164 ? -8.337 2.124 6.978 1.00 60.47 164 VAL A CA 1
ATOM 1243 C C . VAL A 1 164 ? -7.147 2.775 7.673 1.00 60.47 164 VAL A C 1
ATOM 1245 O O . VAL A 1 164 ? -7.331 3.619 8.543 1.00 60.47 164 VAL A O 1
ATOM 1248 N N . LEU A 1 165 ? -5.916 2.435 7.290 1.00 60.81 165 LEU A N 1
ATOM 1249 C CA . LEU A 1 165 ? -4.724 3.017 7.914 1.00 60.81 165 LEU A CA 1
ATOM 1250 C C . LEU A 1 165 ? -4.222 4.279 7.199 1.00 60.81 165 LEU A C 1
ATOM 1252 O O . LEU A 1 165 ? -3.177 4.808 7.577 1.00 60.81 165 LEU A O 1
ATOM 1256 N N . ALA A 1 166 ? -4.911 4.732 6.142 1.00 64.62 166 ALA A N 1
ATOM 1257 C CA . ALA A 1 166 ? -4.471 5.793 5.229 1.00 64.62 166 ALA A CA 1
ATOM 1258 C C . ALA A 1 166 ? -3.019 5.613 4.724 1.00 64.62 166 ALA A C 1
ATOM 1260 O O . ALA A 1 166 ? -2.365 6.557 4.278 1.00 64.62 166 ALA A O 1
ATOM 1261 N N . GLN A 1 167 ? -2.496 4.383 4.783 1.00 70.50 167 GLN A N 1
ATOM 1262 C CA . GLN A 1 167 ? -1.106 4.065 4.460 1.00 70.50 167 GLN A CA 1
ATOM 1263 C C . GLN A 1 167 ? -0.833 4.140 2.956 1.00 70.50 167 GLN A C 1
ATOM 1265 O O . GLN A 1 167 ? 0.308 4.388 2.568 1.00 70.50 167 GLN A O 1
ATOM 1270 N N . GLY A 1 168 ? -1.871 3.981 2.123 1.00 74.75 168 GLY A N 1
ATOM 1271 C CA . GLY A 1 168 ? -1.774 4.102 0.667 1.00 74.75 168 GLY A CA 1
ATOM 1272 C C . GLY A 1 168 ? -1.202 5.452 0.233 1.00 74.75 168 GLY A C 1
ATOM 1273 O O . GLY A 1 168 ? -0.267 5.488 -0.560 1.00 74.75 168 GLY A O 1
ATOM 1274 N N . PHE A 1 169 ? -1.650 6.556 0.846 1.00 73.00 169 PHE A N 1
ATOM 1275 C CA . PHE A 1 169 ? -1.124 7.894 0.554 1.00 73.00 169 PHE A CA 1
ATOM 1276 C C . PHE A 1 169 ? 0.375 8.004 0.853 1.00 73.00 169 PHE A C 1
ATOM 1278 O O . PHE A 1 169 ? 1.152 8.435 0.001 1.00 73.00 169 PHE A O 1
ATOM 1285 N N . THR A 1 170 ? 0.799 7.585 2.049 1.00 72.00 170 THR A N 1
ATOM 1286 C CA . THR A 1 170 ? 2.216 7.616 2.438 1.00 72.00 170 THR A CA 1
ATOM 1287 C C . THR A 1 170 ? 3.051 6.765 1.488 1.00 72.00 170 THR A C 1
ATOM 1289 O O . THR A 1 170 ? 4.074 7.227 0.987 1.00 72.00 170 THR A O 1
ATOM 1292 N N . PHE A 1 171 ? 2.581 5.559 1.164 1.00 76.31 171 PHE A N 1
ATOM 1293 C CA . PHE A 1 171 ? 3.261 4.672 0.226 1.00 76.31 171 PHE A CA 1
ATOM 1294 C C . PHE A 1 171 ? 3.357 5.276 -1.183 1.00 76.31 171 PHE A C 1
ATOM 1296 O O . PHE A 1 171 ? 4.405 5.192 -1.828 1.00 76.31 171 PHE A O 1
ATOM 1303 N N . ALA A 1 172 ? 2.298 5.932 -1.660 1.00 80.88 172 ALA A N 1
ATOM 1304 C CA . ALA A 1 172 ? 2.280 6.617 -2.946 1.00 80.88 172 ALA A CA 1
ATOM 1305 C C . ALA A 1 172 ? 3.287 7.772 -2.996 1.00 80.88 172 ALA A C 1
ATOM 1307 O O . ALA A 1 172 ? 4.075 7.867 -3.940 1.00 80.88 172 ALA A O 1
ATOM 1308 N N . MET A 1 173 ? 3.314 8.609 -1.960 1.00 79.12 173 MET A N 1
ATOM 1309 C CA . MET A 1 173 ? 4.237 9.740 -1.874 1.00 79.12 173 MET A CA 1
ATOM 1310 C C . MET A 1 173 ? 5.695 9.281 -1.774 1.00 79.12 173 MET A C 1
ATOM 1312 O O . MET A 1 173 ? 6.542 9.782 -2.514 1.00 79.12 173 MET A O 1
ATOM 1316 N N . GLU A 1 174 ? 5.986 8.303 -0.912 1.00 79.56 174 GLU A N 1
ATOM 1317 C CA . GLU A 1 174 ? 7.332 7.735 -0.765 1.00 79.56 174 GLU A CA 1
ATOM 1318 C C . GLU A 1 174 ? 7.801 7.074 -2.064 1.00 79.56 174 GLU A C 1
ATOM 1320 O O . GLU A 1 174 ? 8.895 7.364 -2.546 1.00 79.56 174 GLU A O 1
ATOM 1325 N N . SER A 1 175 ? 6.961 6.240 -2.684 1.00 83.00 175 SER A N 1
ATOM 1326 C CA . SER A 1 175 ? 7.324 5.549 -3.925 1.00 83.00 175 SER A CA 1
ATOM 1327 C C . SER A 1 175 ? 7.573 6.504 -5.091 1.00 83.00 175 SER A C 1
ATOM 1329 O O . SER A 1 175 ? 8.509 6.285 -5.862 1.00 83.00 175 SER A O 1
ATOM 1331 N N . THR A 1 176 ? 6.797 7.584 -5.187 1.00 86.38 176 THR A N 1
ATOM 1332 C CA . THR A 1 176 ? 6.974 8.611 -6.222 1.00 86.38 176 THR A CA 1
ATOM 1333 C C . THR A 1 176 ? 8.245 9.427 -5.985 1.00 86.38 176 THR A C 1
ATOM 1335 O O . THR A 1 176 ? 9.012 9.660 -6.921 1.00 86.38 176 THR A O 1
ATOM 1338 N N . ALA A 1 177 ? 8.513 9.827 -4.738 1.00 82.94 177 ALA A N 1
ATOM 1339 C CA . ALA A 1 177 ? 9.735 10.549 -4.381 1.00 82.94 177 ALA A CA 1
ATOM 1340 C C . ALA A 1 177 ? 10.993 9.700 -4.633 1.00 82.94 177 ALA A C 1
ATOM 1342 O O . ALA A 1 177 ? 11.971 10.185 -5.212 1.00 82.94 177 ALA A O 1
ATOM 1343 N N . ASP A 1 178 ? 10.943 8.418 -4.269 1.00 83.56 178 ASP A N 1
ATOM 1344 C CA . ASP A 1 178 ? 12.004 7.448 -4.532 1.00 83.56 178 ASP A CA 1
ATOM 1345 C C . ASP A 1 178 ? 12.289 7.327 -6.032 1.00 83.56 178 ASP A C 1
ATOM 1347 O O . ASP A 1 178 ? 13.453 7.402 -6.439 1.00 83.56 178 ASP A O 1
ATOM 1351 N N . LEU A 1 179 ? 11.243 7.156 -6.849 1.00 89.62 179 LEU A N 1
ATOM 1352 C CA . LEU A 1 179 ? 11.365 7.044 -8.302 1.00 89.62 179 LEU A CA 1
ATOM 1353 C C . LEU A 1 179 ? 11.980 8.311 -8.903 1.00 89.62 179 LEU A C 1
ATOM 1355 O O . LEU A 1 179 ? 12.913 8.219 -9.702 1.00 89.62 179 LEU A O 1
ATOM 1359 N N . ALA A 1 180 ? 11.529 9.491 -8.474 1.00 88.00 180 ALA A N 1
ATOM 1360 C CA . ALA A 1 180 ? 12.102 10.761 -8.913 1.00 88.00 180 ALA A CA 1
ATOM 1361 C C . ALA A 1 180 ? 13.604 10.848 -8.588 1.00 88.00 180 ALA A C 1
ATOM 1363 O O . ALA A 1 180 ? 14.401 11.287 -9.421 1.00 88.00 180 ALA A O 1
ATOM 1364 N N . GLN A 1 181 ? 14.025 10.379 -7.409 1.00 85.00 181 GLN A N 1
ATOM 1365 C CA . GLN A 1 181 ? 15.441 10.328 -7.045 1.00 85.00 181 GLN A CA 1
ATOM 1366 C C . GLN A 1 181 ? 16.229 9.332 -7.912 1.00 85.00 181 GLN A C 1
ATOM 1368 O O . GLN A 1 181 ? 17.355 9.633 -8.311 1.00 85.00 181 GLN A O 1
ATOM 1373 N N . THR A 1 182 ? 15.656 8.165 -8.216 1.00 88.31 182 THR A N 1
ATOM 1374 C CA . THR A 1 182 ? 16.257 7.182 -9.132 1.00 88.31 182 THR A CA 1
ATOM 1375 C C . THR A 1 182 ? 16.477 7.782 -10.513 1.00 88.31 182 THR A C 1
ATOM 1377 O O . THR A 1 182 ? 17.587 7.710 -11.039 1.00 88.31 182 THR A O 1
ATOM 1380 N N . LEU A 1 183 ? 15.452 8.422 -11.076 1.00 88.94 183 LEU A N 1
ATOM 1381 C CA . LEU A 1 183 ? 15.533 9.043 -12.395 1.00 88.94 183 LEU A CA 1
ATOM 1382 C C . LEU A 1 183 ? 16.625 10.113 -12.429 1.00 88.94 183 LEU A C 1
ATOM 1384 O O . LEU A 1 183 ? 17.459 10.095 -13.327 1.00 88.94 183 LEU A O 1
ATOM 1388 N N . ARG A 1 184 ? 16.726 10.961 -11.397 1.00 84.94 184 ARG A N 1
ATOM 1389 C CA . ARG A 1 184 ? 17.820 11.945 -11.284 1.00 84.94 184 ARG A CA 1
ATOM 1390 C C . ARG A 1 184 ? 19.209 11.298 -1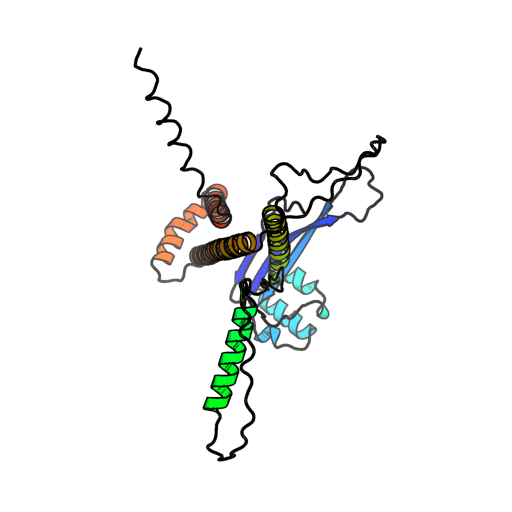1.301 1.00 84.94 184 ARG A C 1
ATOM 1392 O O . ARG A 1 184 ? 20.100 11.805 -11.974 1.00 84.94 184 ARG A O 1
ATOM 1399 N N . ARG A 1 185 ? 19.397 10.171 -10.602 1.00 83.88 185 ARG A N 1
ATOM 1400 C CA . ARG A 1 185 ? 20.673 9.425 -10.606 1.00 83.88 185 ARG A CA 1
ATOM 1401 C C . ARG A 1 185 ? 20.983 8.796 -11.968 1.00 83.88 185 ARG A C 1
ATOM 1403 O O . ARG A 1 185 ? 22.153 8.691 -12.329 1.00 83.88 185 ARG A O 1
ATOM 1410 N N . CYS A 1 186 ? 19.957 8.371 -12.706 1.00 87.56 186 CYS A N 1
ATOM 1411 C CA . CYS A 1 186 ? 20.106 7.703 -14.003 1.00 87.56 186 CYS A CA 1
ATOM 1412 C C . CYS A 1 186 ? 20.261 8.682 -15.173 1.00 87.56 186 CYS A C 1
ATOM 1414 O O . CYS A 1 186 ? 20.913 8.343 -16.156 1.00 87.56 186 CYS A O 1
ATOM 1416 N N . CYS A 1 187 ? 19.718 9.896 -15.054 1.00 85.75 187 CYS A N 1
ATOM 1417 C CA . CYS A 1 187 ? 19.842 10.966 -16.048 1.00 85.75 187 CYS A CA 1
ATOM 1418 C C . CYS A 1 187 ? 21.195 11.697 -16.011 1.00 85.75 187 CYS A C 1
ATOM 1420 O O . CYS A 1 187 ? 21.378 12.683 -16.719 1.00 85.75 187 CYS A O 1
ATOM 1422 N N . GLY A 1 188 ? 22.147 11.225 -15.198 1.00 68.62 188 GLY A N 1
ATOM 1423 C CA . GLY A 1 188 ? 23.541 11.641 -15.300 1.00 68.62 188 GLY A CA 1
ATOM 1424 C C . GLY A 1 188 ? 23.812 13.102 -14.949 1.00 68.62 188 GLY A C 1
ATOM 1425 O O . GLY A 1 188 ? 24.852 13.611 -15.361 1.00 68.62 188 GLY A O 1
ATOM 1426 N N . SER A 1 189 ? 22.950 13.776 -14.173 1.00 56.34 189 SER A N 1
ATOM 1427 C CA . SER A 1 189 ? 23.362 15.028 -13.532 1.00 56.34 189 SER A CA 1
ATOM 1428 C C . SER A 1 189 ? 24.600 14.717 -12.700 1.00 56.34 189 SER A C 1
ATOM 1430 O O . SER A 1 189 ? 24.512 14.024 -11.683 1.00 56.34 189 SER A O 1
ATOM 1432 N N . GLY A 1 190 ? 25.760 15.190 -13.164 1.00 55.06 190 GLY A N 1
ATOM 1433 C CA . GLY A 1 190 ? 26.988 15.193 -12.384 1.00 55.06 190 GLY A CA 1
ATOM 1434 C C . GLY A 1 190 ? 26.671 15.673 -10.970 1.00 55.06 190 GLY A C 1
ATOM 1435 O O . GLY A 1 190 ? 25.774 16.493 -10.774 1.00 55.06 190 GLY A O 1
ATOM 1436 N N . MET A 1 191 ?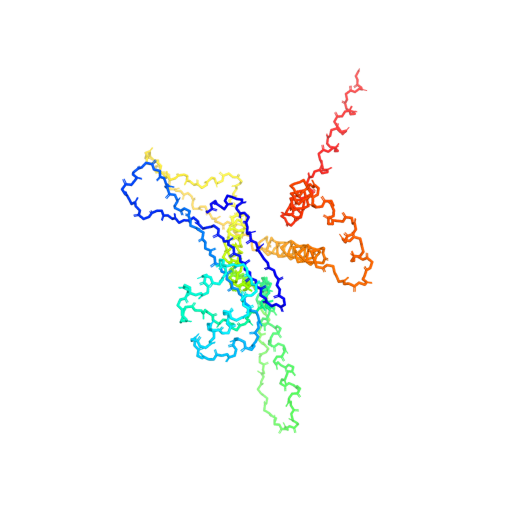 27.371 15.104 -9.994 1.00 46.31 191 MET A N 1
ATOM 1437 C CA . MET A 1 191 ? 27.131 15.131 -8.544 1.00 46.31 191 MET A CA 1
ATOM 1438 C C . MET A 1 191 ? 27.016 16.521 -7.863 1.00 46.31 191 MET A C 1
ATOM 1440 O O . MET A 1 191 ? 27.133 16.603 -6.646 1.00 46.31 191 MET A O 1
ATOM 1444 N N . GLY A 1 192 ? 26.766 17.603 -8.602 1.00 50.97 192 GLY A N 1
ATOM 1445 C CA . GLY A 1 192 ? 26.634 18.975 -8.119 1.00 50.97 192 GLY A CA 1
ATOM 1446 C C . GLY A 1 192 ? 25.574 19.832 -8.821 1.00 50.97 192 GLY A C 1
ATOM 1447 O O . GLY A 1 192 ? 25.572 21.035 -8.588 1.00 50.97 192 GLY A O 1
ATOM 1448 N N . ALA A 1 193 ? 24.665 19.278 -9.637 1.00 48.28 193 ALA A N 1
ATOM 1449 C CA . ALA A 1 193 ? 23.508 20.045 -10.117 1.00 48.28 193 ALA A CA 1
ATOM 1450 C C . ALA A 1 193 ? 22.526 20.276 -8.953 1.00 48.28 193 ALA A C 1
ATOM 1452 O O . ALA A 1 193 ? 21.543 19.552 -8.775 1.00 48.28 193 ALA A O 1
ATOM 1453 N N . GLN A 1 194 ? 22.847 21.257 -8.107 1.00 49.84 194 GLN A N 1
ATOM 1454 C CA . GLN A 1 194 ? 21.885 21.882 -7.214 1.00 49.84 194 GLN A CA 1
ATOM 1455 C C . GLN A 1 194 ? 20.671 22.252 -8.069 1.00 49.84 194 GLN A C 1
ATOM 1457 O O . GLN A 1 194 ? 20.828 22.788 -9.165 1.00 49.84 194 GLN A O 1
ATOM 1462 N N . ILE A 1 195 ? 19.467 21.909 -7.602 1.00 50.78 195 ILE A N 1
ATOM 1463 C CA . ILE A 1 195 ? 18.234 22.479 -8.155 1.00 50.78 195 ILE A CA 1
ATOM 1464 C C . ILE A 1 195 ? 18.497 23.986 -8.200 1.00 50.78 195 ILE A C 1
ATOM 1466 O O . ILE A 1 195 ? 18.798 24.512 -7.126 1.00 50.78 195 ILE A O 1
ATOM 1470 N N . PRO A 1 196 ? 18.492 24.653 -9.372 1.00 48.44 196 PRO A N 1
ATOM 1471 C CA . PRO A 1 196 ? 18.733 26.084 -9.417 1.00 48.44 196 PRO A CA 1
ATOM 1472 C C . PRO A 1 196 ? 17.719 26.715 -8.470 1.00 48.44 196 PRO A C 1
ATOM 1474 O O . PRO A 1 196 ? 16.508 26.621 -8.685 1.00 48.44 196 PRO A O 1
ATOM 1477 N N . ALA A 1 197 ? 18.221 27.233 -7.346 1.00 51.41 197 ALA A N 1
ATOM 1478 C CA . ALA A 1 197 ? 17.429 28.050 -6.453 1.00 51.41 197 ALA A CA 1
ATOM 1479 C C . ALA A 1 197 ? 16.858 29.160 -7.333 1.00 51.41 197 ALA A C 1
ATOM 1481 O O . ALA A 1 197 ? 17.600 29.703 -8.151 1.00 51.41 197 ALA A O 1
ATOM 1482 N N . ALA A 1 198 ? 15.540 29.362 -7.244 1.00 53.94 198 ALA A N 1
ATOM 1483 C CA . ALA A 1 198 ? 14.763 30.269 -8.080 1.00 53.94 198 ALA A CA 1
ATOM 1484 C C . ALA A 1 198 ? 15.611 31.461 -8.539 1.00 53.94 198 ALA A C 1
ATOM 1486 O O . ALA A 1 198 ? 16.133 32.190 -7.698 1.00 53.94 198 ALA A O 1
ATOM 1487 N N . ALA A 1 199 ? 15.796 31.555 -9.858 1.00 49.62 199 ALA A N 1
ATOM 1488 C CA . ALA A 1 199 ? 16.670 32.510 -10.512 1.00 49.62 199 ALA A CA 1
ATOM 1489 C C . ALA A 1 199 ? 16.505 33.902 -9.894 1.00 49.62 199 ALA A C 1
ATOM 1491 O O . ALA A 1 199 ? 15.449 34.522 -10.006 1.00 49.62 199 ALA A O 1
ATOM 1492 N N . THR A 1 200 ? 17.542 34.369 -9.206 1.00 52.62 200 THR A N 1
ATOM 1493 C CA . THR A 1 200 ? 17.732 35.795 -8.984 1.00 52.62 200 THR A CA 1
ATOM 1494 C C . THR A 1 200 ? 18.259 36.352 -10.296 1.00 52.62 200 THR A C 1
ATOM 1496 O O . THR A 1 200 ? 19.397 36.061 -10.669 1.00 52.62 200 THR A O 1
ATOM 1499 N N . ASP A 1 201 ? 17.374 37.051 -11.007 1.00 61.50 201 ASP A N 1
ATOM 1500 C CA . ASP A 1 201 ? 17.688 37.955 -12.112 1.00 61.50 201 ASP A CA 1
ATOM 1501 C C . ASP A 1 201 ? 18.901 38.815 -11.755 1.00 61.50 201 ASP A C 1
ATOM 1503 O O . ASP A 1 201 ? 18.925 39.396 -10.673 1.00 61.50 201 ASP A O 1
ATOM 1507 N N . ASP A 1 202 ? 19.893 38.832 -12.648 1.00 60.03 202 ASP A N 1
ATOM 1508 C CA . ASP A 1 202 ? 20.764 39.971 -12.981 1.00 60.03 202 ASP A CA 1
ATOM 1509 C C . ASP A 1 202 ? 22.138 39.462 -13.442 1.00 60.03 202 ASP A C 1
ATOM 1511 O O . ASP A 1 202 ? 23.069 39.306 -12.650 1.00 60.03 202 ASP A O 1
ATOM 1515 N N . SER A 1 203 ? 22.286 39.171 -14.741 1.00 60.00 203 SER A N 1
ATOM 1516 C CA . SER A 1 203 ? 23.485 39.545 -15.521 1.00 60.00 203 SER A CA 1
ATOM 1517 C C . SER A 1 203 ? 23.431 39.043 -16.970 1.00 60.00 203 SER A C 1
ATOM 1519 O O . SER A 1 203 ? 23.302 37.851 -17.248 1.00 60.00 203 SER A O 1
ATOM 1521 N N . ASP A 1 204 ? 23.598 39.996 -17.888 1.00 66.25 204 ASP A N 1
ATOM 1522 C CA . ASP A 1 204 ? 23.611 39.873 -19.349 1.00 66.25 204 ASP A CA 1
ATOM 1523 C C . ASP A 1 204 ? 24.843 39.114 -19.890 1.00 66.25 204 ASP A C 1
ATOM 1525 O O . ASP A 1 204 ? 25.766 39.694 -20.463 1.00 66.25 204 ASP A O 1
ATOM 1529 N N . SER A 1 205 ? 24.882 37.795 -19.707 1.00 66.06 205 SER A N 1
ATOM 1530 C CA . SER A 1 205 ? 25.894 36.917 -20.310 1.00 66.06 205 SER A CA 1
ATOM 1531 C C . SER A 1 205 ? 25.302 36.155 -21.506 1.00 66.06 205 SER A C 1
ATOM 1533 O O . SER A 1 205 ? 24.736 35.077 -21.337 1.00 66.06 205 SER A O 1
ATOM 1535 N N . GLU A 1 206 ? 25.469 36.692 -22.721 1.00 70.69 206 GLU A N 1
ATOM 1536 C CA . GLU A 1 206 ? 25.008 36.145 -24.019 1.00 70.69 206 GLU A CA 1
ATOM 1537 C C . GLU A 1 206 ? 25.768 34.886 -24.514 1.00 70.69 206 GLU A C 1
ATOM 1539 O O . GLU A 1 206 ? 26.055 34.739 -25.704 1.00 70.69 206 GLU A O 1
ATOM 1544 N N . SER A 1 207 ? 26.108 33.934 -23.643 1.00 68.00 207 SER A N 1
ATOM 1545 C CA . SER A 1 207 ? 26.538 32.608 -24.106 1.00 68.00 207 SER A CA 1
ATOM 1546 C C . SER A 1 207 ? 25.317 31.683 -24.206 1.00 68.00 207 SER A C 1
ATOM 1548 O O . SER A 1 207 ? 24.650 31.440 -23.198 1.00 68.00 207 SER A O 1
ATOM 1550 N N . PRO A 1 208 ? 24.967 31.165 -25.404 1.00 68.69 208 PRO A N 1
ATOM 1551 C CA . PRO A 1 208 ? 23.858 30.232 -25.535 1.00 68.69 208 PRO A CA 1
ATOM 1552 C C . PRO A 1 208 ? 24.173 28.996 -24.683 1.00 68.69 208 PRO A C 1
ATOM 1554 O O . PRO A 1 208 ? 25.253 28.421 -24.842 1.00 68.69 208 PRO A O 1
ATOM 1557 N N . PRO A 1 209 ? 23.281 28.586 -23.762 1.00 67.94 209 PRO A N 1
ATOM 1558 C CA . PRO A 1 209 ? 23.528 27.431 -22.918 1.00 67.94 209 PRO A CA 1
ATOM 1559 C C . PRO A 1 209 ? 23.691 26.215 -23.825 1.00 67.94 209 PRO A C 1
ATOM 1561 O O . PRO A 1 209 ? 22.743 25.815 -24.506 1.00 67.94 209 PRO A O 1
ATOM 1564 N N . GLU A 1 210 ? 24.900 25.647 -23.868 1.00 65.31 210 GLU A N 1
ATOM 1565 C CA . GLU A 1 210 ? 25.144 24.377 -24.542 1.00 65.31 210 GLU A CA 1
ATOM 1566 C C . GLU A 1 210 ? 24.100 23.388 -24.032 1.00 65.31 210 GLU A C 1
ATOM 1568 O O . GLU A 1 210 ? 23.999 23.135 -22.828 1.00 65.31 210 GLU A O 1
ATOM 1573 N N . ALA A 1 211 ? 23.255 22.899 -24.941 1.00 61.94 211 ALA A N 1
ATOM 1574 C CA . ALA A 1 211 ? 22.165 22.009 -24.598 1.00 61.94 211 ALA A CA 1
ATOM 1575 C C . ALA A 1 211 ? 22.751 20.778 -23.897 1.00 61.94 211 ALA A C 1
ATOM 1577 O O . ALA A 1 211 ? 23.327 19.897 -24.536 1.00 61.94 211 ALA A O 1
ATOM 1578 N N . CYS A 1 212 ? 22.629 20.739 -22.569 1.00 57.75 212 CYS A N 1
ATOM 1579 C CA . CYS A 1 212 ? 23.026 19.610 -21.746 1.00 57.75 212 CYS A CA 1
ATOM 1580 C C . CYS A 1 212 ? 22.230 18.385 -22.206 1.00 57.75 212 CYS A C 1
ATOM 1582 O O . CYS A 1 212 ? 21.098 18.160 -21.776 1.00 57.75 212 CYS A O 1
ATOM 1584 N N . SER A 1 213 ? 22.815 17.600 -23.110 1.00 65.69 213 SER A N 1
ATOM 1585 C CA . SER A 1 213 ? 22.252 16.338 -23.567 1.00 65.69 213 SER A CA 1
ATOM 1586 C C . SER A 1 213 ? 22.127 15.417 -22.359 1.00 65.69 213 SER A C 1
ATOM 1588 O O . SER A 1 213 ? 23.125 14.888 -21.867 1.00 65.69 213 SER A O 1
ATOM 1590 N N . LEU A 1 214 ? 20.897 15.226 -21.878 1.00 69.81 214 LEU A N 1
ATOM 1591 C CA . LEU A 1 214 ? 20.555 14.268 -20.830 1.00 69.81 214 LEU A CA 1
ATOM 1592 C C . LEU A 1 214 ? 21.037 12.873 -21.253 1.00 69.81 214 LEU A C 1
ATOM 1594 O O . LEU A 1 214 ? 20.413 12.205 -22.075 1.00 69.81 214 LEU A O 1
ATOM 1598 N N . LYS A 1 215 ? 22.169 12.426 -20.702 1.00 82.75 215 LYS A N 1
ATOM 1599 C CA . LYS A 1 215 ? 22.671 11.061 -20.892 1.00 82.75 215 LYS A CA 1
ATOM 1600 C C . LYS A 1 215 ? 21.882 10.128 -19.979 1.00 82.75 215 LYS A C 1
ATOM 1602 O O . LYS A 1 215 ? 22.289 9.847 -18.855 1.00 82.75 215 LYS A O 1
ATOM 1607 N N . PHE A 1 216 ? 20.726 9.684 -20.456 1.00 86.50 216 PHE A N 1
ATOM 1608 C CA . PHE A 1 216 ? 19.918 8.683 -19.772 1.00 86.50 216 PHE A CA 1
ATOM 1609 C C . PHE A 1 216 ? 20.510 7.284 -19.985 1.00 86.50 216 PHE A C 1
ATOM 1611 O O . PHE A 1 216 ? 20.663 6.840 -21.121 1.00 86.50 216 PHE A O 1
ATOM 1618 N N . ASN A 1 217 ? 20.841 6.587 -18.894 1.00 88.56 217 ASN A N 1
ATOM 1619 C CA . ASN A 1 217 ? 21.279 5.191 -18.936 1.00 88.56 217 ASN A CA 1
ATOM 1620 C C . ASN A 1 217 ? 20.109 4.257 -18.546 1.00 88.56 217 ASN A C 1
ATOM 1622 O O . ASN A 1 217 ? 19.771 4.190 -17.357 1.00 88.56 217 ASN A O 1
ATOM 1626 N N . PRO A 1 218 ? 19.487 3.543 -19.507 1.00 88.81 218 PRO A N 1
ATOM 1627 C CA . PRO A 1 218 ? 18.329 2.692 -19.240 1.00 88.81 218 PRO A CA 1
ATOM 1628 C C . PRO A 1 218 ? 18.674 1.432 -18.437 1.00 88.81 218 PRO A C 1
ATOM 1630 O O . PRO A 1 218 ? 17.857 0.992 -17.632 1.00 88.81 218 PRO A O 1
ATOM 1633 N N . ASP A 1 219 ? 19.870 0.868 -18.600 1.00 90.12 219 ASP A N 1
ATOM 1634 C CA . ASP A 1 219 ? 20.271 -0.356 -17.895 1.00 90.12 219 ASP A CA 1
ATOM 1635 C C . ASP A 1 219 ? 20.507 -0.073 -16.414 1.00 90.12 219 ASP A C 1
ATOM 1637 O O . ASP A 1 219 ? 19.971 -0.762 -15.549 1.00 90.12 219 ASP A O 1
ATOM 1641 N N . ARG A 1 220 ? 21.152 1.058 -16.111 1.00 90.75 220 ARG A N 1
ATOM 1642 C CA . ARG A 1 220 ? 21.285 1.541 -14.732 1.00 90.75 220 ARG A CA 1
ATOM 1643 C C . ARG A 1 220 ? 19.928 1.791 -14.070 1.00 90.75 220 ARG A C 1
ATOM 1645 O O . ARG A 1 220 ? 19.781 1.546 -12.874 1.00 90.75 220 ARG A O 1
ATOM 1652 N N . LEU A 1 221 ? 18.944 2.298 -14.823 1.00 91.38 221 LEU A N 1
ATOM 1653 C CA . LEU A 1 221 ? 17.586 2.463 -14.307 1.00 91.38 221 LEU A CA 1
ATOM 1654 C C . LEU A 1 221 ? 16.974 1.105 -13.949 1.00 91.38 221 LEU A C 1
ATOM 1656 O O . LEU A 1 221 ? 16.393 0.983 -12.872 1.00 91.38 221 LEU A O 1
ATOM 1660 N N . ARG A 1 222 ? 17.111 0.097 -14.818 1.00 92.12 222 ARG A N 1
ATOM 1661 C CA . ARG A 1 222 ? 16.601 -1.259 -14.562 1.00 92.12 222 ARG A CA 1
ATOM 1662 C C . ARG A 1 222 ? 17.230 -1.862 -13.306 1.00 92.12 222 ARG A C 1
ATOM 1664 O O . ARG A 1 222 ? 16.483 -2.321 -12.445 1.00 92.12 222 ARG A O 1
ATOM 1671 N N . ASP A 1 223 ? 18.550 -1.764 -13.160 1.00 91.81 223 ASP A N 1
ATOM 1672 C CA . ASP A 1 223 ? 19.275 -2.278 -11.992 1.00 91.81 223 ASP A CA 1
ATOM 1673 C C . ASP A 1 223 ? 18.825 -1.598 -10.689 1.00 91.81 223 ASP A C 1
ATOM 1675 O O . ASP A 1 223 ? 18.543 -2.261 -9.690 1.00 91.81 223 ASP A O 1
ATOM 1679 N N . GLU A 1 224 ? 18.700 -0.265 -10.687 1.00 90.06 224 GLU A N 1
ATOM 1680 C CA . GLU A 1 224 ? 18.277 0.487 -9.498 1.00 90.06 224 GLU A CA 1
ATOM 1681 C C . GLU A 1 224 ? 16.804 0.210 -9.146 1.00 90.06 224 GLU A C 1
ATOM 1683 O O . GLU A 1 224 ? 16.458 0.125 -7.963 1.00 90.06 224 GLU A O 1
ATOM 1688 N N . LEU A 1 225 ? 15.925 0.061 -10.144 1.00 90.50 225 LEU A N 1
ATOM 1689 C CA . LEU A 1 225 ? 14.524 -0.310 -9.927 1.00 90.50 225 LEU A CA 1
ATOM 1690 C C . LEU A 1 225 ? 14.400 -1.722 -9.348 1.00 90.50 225 LEU A C 1
ATOM 1692 O O . LEU A 1 225 ? 13.641 -1.912 -8.394 1.00 90.50 225 LEU A O 1
ATOM 1696 N N . ASP A 1 226 ? 15.151 -2.687 -9.880 1.00 90.31 226 ASP A N 1
ATOM 1697 C CA . ASP A 1 226 ? 15.128 -4.069 -9.400 1.00 90.31 226 ASP A CA 1
ATOM 1698 C C . ASP A 1 226 ? 15.691 -4.182 -7.980 1.00 90.31 226 ASP A C 1
ATOM 1700 O O . ASP A 1 226 ? 15.047 -4.748 -7.091 1.00 90.31 226 ASP A O 1
ATOM 1704 N N . PHE A 1 227 ? 16.839 -3.550 -7.720 1.00 89.38 227 PHE A N 1
ATOM 1705 C CA . PHE A 1 227 ? 17.444 -3.495 -6.390 1.00 89.38 227 PHE A CA 1
ATOM 1706 C C . PHE A 1 227 ? 16.487 -2.896 -5.352 1.00 89.38 227 PHE A C 1
ATOM 1708 O O . PHE A 1 227 ? 16.317 -3.431 -4.251 1.00 89.38 227 PHE A O 1
ATOM 1715 N N . ARG A 1 228 ? 15.817 -1.789 -5.691 1.00 83.50 228 ARG A N 1
ATOM 1716 C CA . ARG A 1 228 ? 14.862 -1.139 -4.783 1.00 83.50 228 ARG A CA 1
ATOM 1717 C C . ARG A 1 228 ? 13.614 -1.963 -4.555 1.00 83.50 228 ARG A C 1
ATOM 1719 O O . ARG A 1 228 ? 13.117 -1.967 -3.429 1.00 83.50 228 ARG A O 1
ATOM 1726 N N . TYR A 1 229 ? 13.109 -2.631 -5.587 1.00 84.81 229 TYR A N 1
ATOM 1727 C CA . TYR A 1 229 ? 11.974 -3.528 -5.441 1.00 84.81 229 TYR A CA 1
ATOM 1728 C C . TYR A 1 229 ? 12.286 -4.625 -4.414 1.00 84.81 229 TYR A C 1
ATOM 1730 O O . TYR A 1 229 ? 11.532 -4.776 -3.454 1.00 84.81 229 TYR A O 1
ATOM 1738 N N . HIS A 1 230 ? 13.438 -5.293 -4.536 1.00 85.00 230 HIS A N 1
ATOM 1739 C CA . HIS A 1 230 ? 13.876 -6.313 -3.578 1.00 85.00 230 HIS A CA 1
ATOM 1740 C C . HIS A 1 230 ? 14.063 -5.739 -2.171 1.00 85.00 230 HIS A C 1
ATOM 1742 O O . HIS A 1 230 ? 13.488 -6.248 -1.213 1.00 85.00 230 HIS A O 1
ATOM 1748 N N . LYS A 1 231 ? 14.758 -4.603 -2.038 1.00 82.75 231 LYS A N 1
ATOM 1749 C CA . LYS A 1 231 ? 14.954 -3.953 -0.733 1.00 82.75 231 LYS A CA 1
ATOM 1750 C C . LYS A 1 231 ? 13.632 -3.544 -0.073 1.00 82.75 231 LYS A C 1
ATOM 1752 O O . LYS A 1 231 ? 13.483 -3.645 1.146 1.00 82.75 231 LYS A O 1
ATOM 1757 N N . ARG A 1 232 ? 12.667 -3.056 -0.858 1.00 77.44 232 ARG A N 1
ATOM 1758 C CA . ARG A 1 232 ? 11.325 -2.711 -0.372 1.00 77.44 232 ARG A CA 1
ATOM 1759 C C . ARG A 1 232 ? 10.563 -3.962 0.045 1.00 77.44 232 ARG A C 1
ATOM 1761 O O . ARG A 1 232 ? 9.908 -3.926 1.082 1.00 77.44 232 ARG A O 1
ATOM 1768 N N . TYR A 1 233 ? 10.659 -5.039 -0.727 1.00 78.31 233 TYR A N 1
ATOM 1769 C CA . TYR A 1 233 ? 10.046 -6.319 -0.396 1.00 78.31 233 TYR A CA 1
ATOM 1770 C C . TYR A 1 233 ? 10.602 -6.882 0.918 1.00 78.31 233 TYR A C 1
ATOM 1772 O O . TYR A 1 233 ? 9.823 -7.210 1.807 1.00 78.31 233 TYR A O 1
ATOM 1780 N N . ASP A 1 234 ? 11.923 -6.874 1.104 1.00 78.19 234 ASP A N 1
ATOM 1781 C CA . ASP A 1 234 ? 12.571 -7.298 2.352 1.00 78.19 234 ASP A CA 1
ATOM 1782 C C . ASP A 1 234 ? 12.128 -6.442 3.543 1.00 78.19 234 ASP A C 1
ATOM 1784 O O . ASP A 1 234 ? 11.809 -6.961 4.616 1.00 78.19 234 ASP A O 1
ATOM 1788 N N . ARG A 1 235 ? 12.040 -5.119 3.348 1.00 74.44 235 ARG A N 1
ATOM 1789 C CA . ARG A 1 235 ? 11.503 -4.190 4.351 1.00 74.44 235 ARG A CA 1
ATOM 1790 C C . ARG A 1 235 ? 10.054 -4.514 4.700 1.00 74.44 235 ARG A C 1
ATOM 1792 O O . ARG A 1 235 ? 9.713 -4.527 5.881 1.00 74.44 235 ARG A O 1
ATOM 1799 N N . LEU A 1 236 ? 9.204 -4.735 3.699 1.00 70.44 236 LEU A N 1
ATOM 1800 C CA . LEU A 1 236 ? 7.789 -5.046 3.889 1.00 70.44 236 LEU A CA 1
ATOM 1801 C C . LEU A 1 236 ? 7.628 -6.384 4.612 1.00 70.44 236 LEU A C 1
ATOM 1803 O O . LEU A 1 236 ? 6.854 -6.470 5.557 1.00 70.44 236 LEU A O 1
ATOM 1807 N N . LEU A 1 237 ? 8.406 -7.396 4.233 1.00 70.56 237 LEU A N 1
ATOM 1808 C CA . LEU A 1 237 ? 8.426 -8.697 4.890 1.00 70.56 237 LEU A CA 1
ATOM 1809 C C . LEU A 1 237 ? 8.886 -8.577 6.349 1.00 70.56 237 LEU A C 1
ATOM 1811 O O . LEU A 1 237 ? 8.292 -9.183 7.239 1.00 70.56 237 LEU A O 1
ATOM 1815 N N . GLY A 1 238 ? 9.904 -7.754 6.613 1.00 72.88 238 GLY A N 1
ATOM 1816 C CA . GLY A 1 238 ? 10.345 -7.420 7.966 1.00 72.88 238 GLY A CA 1
ATOM 1817 C C . GLY A 1 238 ? 9.261 -6.712 8.780 1.00 72.88 238 GLY A C 1
ATOM 1818 O O . GLY A 1 238 ? 9.047 -7.059 9.941 1.00 72.88 238 GLY A O 1
ATOM 1819 N N . LEU A 1 239 ? 8.540 -5.766 8.170 1.00 66.50 239 LEU A N 1
ATOM 1820 C CA . LEU A 1 239 ? 7.414 -5.075 8.799 1.00 66.50 239 LEU A CA 1
ATOM 1821 C C . LEU A 1 239 ? 6.270 -6.037 9.112 1.00 66.50 239 LEU A C 1
ATOM 1823 O O . LEU A 1 239 ? 5.849 -6.070 10.263 1.00 66.50 239 LEU A O 1
ATOM 1827 N N . LEU A 1 240 ? 5.838 -6.854 8.150 1.00 62.94 240 LEU A N 1
ATOM 1828 C CA . LEU A 1 240 ? 4.769 -7.838 8.333 1.00 62.94 240 LEU A CA 1
ATOM 1829 C C . LEU A 1 240 ? 5.106 -8.833 9.448 1.00 62.94 240 LEU A C 1
ATOM 1831 O O . LEU A 1 240 ? 4.321 -9.011 10.377 1.00 62.94 240 LEU A O 1
ATOM 1835 N N . ARG A 1 241 ? 6.324 -9.385 9.442 1.00 70.56 241 ARG A N 1
ATOM 1836 C CA . ARG A 1 241 ? 6.802 -10.267 10.519 1.00 70.56 241 ARG A CA 1
ATOM 1837 C C . ARG A 1 241 ? 6.855 -9.555 11.867 1.00 70.56 241 ARG A C 1
ATOM 1839 O O . ARG A 1 241 ? 6.570 -10.152 12.899 1.00 70.56 241 ARG A O 1
ATOM 1846 N N . SER A 1 242 ? 7.226 -8.274 11.877 1.00 66.38 242 SER A N 1
ATOM 1847 C CA . SER A 1 242 ? 7.254 -7.481 13.107 1.00 66.38 242 SER A CA 1
ATOM 1848 C C . SER A 1 242 ? 5.853 -7.181 13.638 1.00 66.38 242 SER A C 1
ATOM 1850 O O . SER A 1 242 ? 5.654 -7.235 14.848 1.00 66.38 242 SER A O 1
ATOM 1852 N N . THR A 1 243 ? 4.873 -6.932 12.766 1.00 63.44 243 THR A N 1
ATOM 1853 C CA . THR A 1 243 ? 3.476 -6.744 13.168 1.00 63.44 243 THR A CA 1
ATOM 1854 C C . THR A 1 243 ? 2.858 -8.043 13.656 1.00 63.44 243 THR A C 1
ATOM 1856 O O . THR A 1 243 ? 2.212 -8.016 14.696 1.00 63.44 243 THR A O 1
ATOM 1859 N N . GLU A 1 244 ? 3.131 -9.175 13.001 1.00 64.50 244 GLU A N 1
ATOM 1860 C CA . GLU A 1 244 ? 2.728 -10.507 13.474 1.00 64.50 244 GLU A CA 1
ATOM 1861 C C . GLU A 1 244 ? 3.338 -10.810 14.844 1.00 64.50 244 GLU A C 1
ATOM 1863 O O . GLU A 1 244 ? 2.647 -11.266 15.749 1.00 64.50 244 GLU A O 1
ATOM 1868 N N . LEU A 1 245 ? 4.621 -10.493 15.040 1.00 65.75 245 LEU A N 1
ATOM 1869 C CA . LEU A 1 245 ? 5.292 -10.673 16.324 1.00 65.75 245 LEU A CA 1
ATOM 1870 C C . LEU A 1 245 ? 4.692 -9.769 17.407 1.00 65.75 245 LEU A C 1
ATOM 1872 O O . LEU A 1 245 ? 4.460 -10.221 18.525 1.00 65.75 245 LEU A O 1
ATOM 1876 N N . VAL A 1 246 ? 4.402 -8.506 17.094 1.00 65.00 246 VAL A N 1
ATOM 1877 C CA . VAL A 1 246 ? 3.733 -7.590 18.029 1.00 65.00 246 VAL A CA 1
ATOM 1878 C C . VAL A 1 246 ? 2.318 -8.075 18.352 1.00 65.00 246 VAL A C 1
ATOM 1880 O O . VAL A 1 246 ? 1.938 -8.052 19.521 1.00 65.00 246 VAL A O 1
ATOM 1883 N N . GLN A 1 247 ? 1.565 -8.559 17.364 1.00 65.00 247 GLN A N 1
ATOM 1884 C CA . GLN A 1 247 ? 0.229 -9.129 17.552 1.00 65.00 247 GLN A CA 1
ATOM 1885 C C . GLN A 1 247 ? 0.279 -10.391 18.417 1.00 65.00 247 GLN A C 1
ATOM 1887 O O . GLN A 1 247 ? -0.441 -10.465 19.409 1.00 65.00 247 GLN A O 1
ATOM 1892 N N . ALA A 1 248 ? 1.195 -11.318 18.134 1.00 64.12 248 ALA A N 1
ATOM 1893 C CA . ALA A 1 248 ? 1.409 -12.525 18.931 1.00 64.12 248 ALA A CA 1
ATOM 1894 C C . ALA A 1 248 ? 1.823 -12.204 20.379 1.00 64.12 248 ALA A C 1
ATOM 1896 O O . ALA A 1 248 ? 1.408 -12.876 21.324 1.00 64.12 248 ALA A O 1
ATOM 1897 N N . LEU A 1 249 ? 2.621 -11.152 20.585 1.00 61.84 249 LEU A N 1
ATOM 1898 C CA . LEU A 1 249 ? 2.989 -10.692 21.925 1.00 61.84 249 LEU A CA 1
ATOM 1899 C C . LEU A 1 249 ? 1.821 -10.008 22.652 1.00 61.84 249 LEU A C 1
ATOM 1901 O O . LEU A 1 249 ? 1.680 -10.173 23.868 1.00 61.84 249 LEU A O 1
ATOM 1905 N N . ALA A 1 250 ? 0.986 -9.256 21.932 1.00 58.50 250 ALA A N 1
ATOM 1906 C CA . ALA A 1 250 ? -0.169 -8.553 22.486 1.00 58.50 250 ALA A CA 1
ATOM 1907 C C . ALA A 1 250 ? -1.319 -9.513 22.847 1.00 58.50 250 ALA A C 1
ATOM 1909 O O . ALA A 1 250 ? -1.927 -9.373 23.919 1.00 58.50 250 ALA A O 1
ATOM 1910 N N . GLN A 1 251 ? -1.561 -10.516 22.000 1.00 67.19 251 GLN A N 1
ATOM 1911 C CA . GLN A 1 251 ? -2.630 -11.510 22.102 1.00 67.19 251 GLN A CA 1
ATOM 1912 C C . GLN A 1 251 ? -2.043 -12.920 22.309 1.00 67.19 251 GLN A C 1
ATOM 1914 O O . GLN A 1 251 ? -2.016 -13.725 21.383 1.00 67.19 251 GLN A O 1
ATOM 1919 N N . PRO A 1 252 ? -1.544 -13.248 23.515 1.00 63.59 252 PRO A N 1
ATOM 1920 C CA . PRO A 1 252 ? -1.040 -14.583 23.790 1.00 63.59 252 PRO A CA 1
ATOM 1921 C C . PRO A 1 252 ? -2.179 -15.597 23.682 1.00 63.59 252 PRO A C 1
ATOM 1923 O O . PRO A 1 252 ? -3.118 -15.567 24.481 1.00 63.59 252 PRO A O 1
ATOM 1926 N N . GLU A 1 253 ? -2.072 -16.510 22.723 1.00 69.44 253 GLU A N 1
ATOM 1927 C CA . GLU A 1 253 ? -2.960 -17.663 22.636 1.00 69.44 253 GLU A CA 1
ATOM 1928 C C . GLU A 1 253 ? -2.810 -18.513 23.905 1.00 69.44 253 GLU A C 1
ATOM 1930 O O . GLU A 1 253 ? -1.704 -18.866 24.334 1.00 69.44 253 GLU A O 1
ATOM 1935 N N . SER A 1 254 ? -3.931 -18.816 24.556 1.00 67.38 254 SER A N 1
ATOM 1936 C CA . SER A 1 254 ? -3.940 -19.648 25.754 1.00 67.38 254 SER A CA 1
ATOM 1937 C C . SER A 1 254 ? -3.471 -21.064 25.414 1.00 67.38 254 SER A C 1
ATOM 1939 O O . SER A 1 254 ? -4.147 -21.766 24.671 1.00 67.38 254 SER A O 1
ATOM 1941 N N . GLY A 1 255 ? -2.338 -21.487 25.983 1.00 75.62 255 GLY A N 1
ATOM 1942 C CA . GLY A 1 255 ? -1.827 -22.861 25.874 1.00 75.62 255 GLY A CA 1
ATOM 1943 C C . GLY A 1 255 ? -0.477 -23.011 25.168 1.00 75.62 255 GLY A C 1
ATOM 1944 O O . GLY A 1 255 ? 0.112 -24.086 25.232 1.00 75.62 255 GLY A O 1
ATOM 1945 N N . THR A 1 256 ? 0.064 -21.957 24.550 1.00 79.25 256 THR A N 1
ATOM 1946 C CA . THR A 1 256 ? 1.395 -22.001 23.918 1.00 79.25 256 THR A CA 1
ATOM 1947 C C . THR A 1 256 ? 2.509 -21.566 24.880 1.00 79.25 256 THR A C 1
ATOM 1949 O O . THR A 1 256 ? 2.310 -20.744 25.780 1.00 79.25 256 THR A O 1
ATOM 1952 N N . VAL A 1 257 ? 3.726 -22.090 24.679 1.00 77.56 257 VAL A N 1
ATOM 1953 C CA . VAL A 1 257 ? 4.926 -21.692 25.449 1.00 77.56 257 VAL A CA 1
ATOM 1954 C C . VAL A 1 257 ? 5.229 -20.198 25.264 1.00 77.56 257 VAL A C 1
ATOM 1956 O O . VAL A 1 257 ? 5.616 -19.523 26.221 1.00 77.56 257 VAL A O 1
ATOM 1959 N N . SER A 1 258 ? 4.978 -19.645 24.069 1.00 72.69 258 SER A N 1
ATOM 1960 C CA . SER A 1 258 ? 5.074 -18.198 23.835 1.00 72.69 258 SER A CA 1
ATOM 1961 C C . SER A 1 258 ? 4.031 -17.426 24.649 1.00 72.69 258 SER A C 1
ATOM 1963 O O . SER A 1 258 ? 4.359 -16.381 25.210 1.00 72.69 258 SER A O 1
ATOM 1965 N N . GLY A 1 259 ? 2.819 -17.970 24.806 1.00 78.25 259 GLY A N 1
ATOM 1966 C CA . GLY A 1 259 ? 1.775 -17.420 25.664 1.00 78.25 259 GLY A CA 1
ATOM 1967 C C . GLY A 1 259 ? 2.187 -17.358 27.136 1.00 78.25 259 GLY A C 1
ATOM 1968 O O . GLY A 1 259 ? 1.971 -16.336 27.792 1.00 78.25 259 GLY A O 1
ATOM 1969 N N . PHE A 1 260 ? 2.857 -18.397 27.651 1.00 83.12 260 PHE A N 1
ATOM 1970 C CA . PHE A 1 260 ? 3.415 -18.388 29.010 1.00 83.12 260 PHE A CA 1
ATOM 1971 C C . PHE A 1 260 ? 4.509 -17.322 29.173 1.00 83.12 260 PHE A C 1
ATOM 1973 O O . PHE A 1 260 ? 4.487 -16.565 30.147 1.00 83.12 260 PHE A O 1
ATOM 1980 N N . LEU A 1 261 ? 5.439 -17.222 28.217 1.00 81.38 261 LEU A N 1
ATOM 1981 C CA . LEU A 1 261 ? 6.534 -16.247 28.268 1.00 81.38 261 LEU A CA 1
ATOM 1982 C C . LEU A 1 261 ? 6.016 -14.800 28.169 1.00 81.38 261 LEU A C 1
ATOM 1984 O O . LEU A 1 261 ? 6.400 -13.931 28.955 1.00 81.38 261 LEU A O 1
ATOM 1988 N N . SER A 1 262 ? 5.090 -14.555 27.240 1.00 80.62 262 SER A N 1
ATOM 1989 C CA . SER A 1 262 ? 4.403 -13.273 27.061 1.00 80.62 262 SER A CA 1
ATOM 1990 C C . SER A 1 262 ? 3.694 -12.843 28.348 1.00 80.62 262 SER A C 1
ATOM 1992 O O . SER A 1 262 ? 3.881 -11.721 28.836 1.00 80.62 262 SER A O 1
ATOM 1994 N N . ARG A 1 263 ? 2.916 -13.756 28.943 1.00 83.50 263 ARG A N 1
ATOM 1995 C CA . ARG A 1 263 ? 2.087 -13.465 30.114 1.00 83.50 263 ARG A CA 1
ATOM 1996 C C . ARG A 1 263 ? 2.910 -13.217 31.375 1.00 83.50 263 ARG A C 1
ATOM 1998 O O . ARG A 1 263 ? 2.564 -12.304 32.123 1.00 83.50 263 ARG A O 1
ATOM 2005 N N . ASN A 1 264 ? 3.975 -13.990 31.594 1.00 88.06 264 ASN A N 1
ATOM 2006 C CA . ASN A 1 264 ? 4.748 -13.945 32.838 1.00 88.06 264 ASN A CA 1
ATOM 2007 C C . ASN A 1 264 ? 5.960 -13.008 32.800 1.00 88.06 264 ASN A C 1
ATOM 2009 O O . ASN A 1 264 ? 6.366 -12.531 33.853 1.00 88.06 264 ASN A O 1
ATOM 2013 N N . PHE A 1 265 ? 6.525 -12.710 31.628 1.00 84.62 265 PHE A N 1
ATOM 2014 C CA . PHE A 1 265 ? 7.731 -11.879 31.532 1.00 84.62 265 PHE A CA 1
ATOM 2015 C C . PHE A 1 265 ? 7.489 -10.593 30.749 1.00 84.62 265 PHE A C 1
ATOM 2017 O O . PHE A 1 265 ? 7.723 -9.500 31.266 1.00 84.62 265 PHE A O 1
ATOM 2024 N N . VAL A 1 266 ? 6.964 -10.699 29.525 1.00 80.56 266 VAL A N 1
ATOM 2025 C CA . VAL A 1 266 ? 6.829 -9.535 28.633 1.00 80.56 266 VAL A CA 1
ATOM 2026 C C . VAL A 1 266 ? 5.823 -8.529 29.187 1.00 80.56 266 VAL A C 1
ATOM 2028 O O . VAL A 1 266 ? 6.120 -7.337 29.248 1.00 80.56 266 VAL A O 1
ATOM 2031 N N . ARG A 1 267 ? 4.652 -8.984 29.653 1.00 79.88 267 ARG A N 1
ATOM 2032 C CA . ARG A 1 267 ? 3.615 -8.091 30.199 1.00 79.88 267 ARG A CA 1
ATOM 2033 C C . ARG A 1 267 ? 4.053 -7.364 31.475 1.00 79.88 267 ARG A C 1
ATOM 2035 O O . ARG A 1 267 ? 3.880 -6.145 31.513 1.00 79.88 267 ARG A O 1
ATOM 2042 N N . PRO A 1 268 ? 4.625 -8.025 32.500 1.00 85.19 268 PRO A N 1
ATOM 2043 C CA . PRO A 1 268 ? 5.169 -7.315 33.656 1.00 85.19 268 PRO A CA 1
ATOM 2044 C C . PRO A 1 268 ? 6.257 -6.315 33.270 1.00 85.19 268 PRO A C 1
ATOM 2046 O O . PRO A 1 268 ? 6.226 -5.183 33.743 1.00 85.19 268 PRO A O 1
ATOM 2049 N N . MET A 1 269 ? 7.155 -6.680 32.350 1.00 81.12 269 MET A N 1
ATOM 2050 C CA . MET A 1 269 ? 8.216 -5.780 31.901 1.00 81.12 269 MET A CA 1
ATOM 2051 C C . MET A 1 269 ? 7.660 -4.556 31.149 1.00 81.12 269 MET A C 1
ATOM 2053 O O . MET A 1 269 ? 8.085 -3.429 31.404 1.00 81.12 269 MET A O 1
ATOM 2057 N N . MET A 1 270 ? 6.658 -4.749 30.281 1.00 77.50 270 MET A N 1
ATOM 2058 C CA . MET A 1 270 ? 5.957 -3.648 29.610 1.00 77.50 270 MET A CA 1
ATOM 2059 C C . MET A 1 270 ? 5.149 -2.776 30.578 1.00 77.50 270 MET A C 1
ATOM 2061 O O . MET A 1 270 ? 4.998 -1.589 30.312 1.00 77.50 270 MET A O 1
ATOM 2065 N N . ARG A 1 271 ? 4.641 -3.325 31.690 1.00 80.94 271 ARG A N 1
ATOM 2066 C CA . ARG A 1 271 ? 3.956 -2.543 32.737 1.00 80.94 271 ARG A CA 1
ATOM 2067 C C . ARG A 1 271 ? 4.929 -1.735 33.594 1.00 80.94 271 ARG A C 1
ATOM 2069 O O . ARG A 1 271 ? 4.597 -0.622 33.979 1.00 80.94 271 ARG A O 1
ATOM 2076 N N . LEU A 1 272 ? 6.109 -2.283 33.877 1.00 87.75 272 LEU A N 1
ATOM 2077 C CA . LEU A 1 272 ? 7.143 -1.637 34.691 1.00 87.75 272 LEU A CA 1
ATOM 2078 C C . LEU A 1 272 ? 7.819 -0.468 33.969 1.00 87.75 272 LEU A C 1
ATOM 2080 O O . LEU A 1 272 ? 8.115 0.546 34.593 1.00 87.75 272 LEU A O 1
ATOM 2084 N N . ALA A 1 273 ? 8.073 -0.601 32.666 1.00 86.25 273 ALA A N 1
ATOM 2085 C CA . ALA A 1 273 ? 8.785 0.417 31.898 1.00 86.25 273 ALA A CA 1
ATOM 2086 C C . ALA A 1 273 ? 8.285 0.500 30.443 1.00 86.25 273 ALA A C 1
ATOM 2088 O O . ALA A 1 273 ? 9.053 0.220 29.510 1.00 86.25 273 ALA A O 1
ATOM 2089 N N . PRO A 1 274 ? 7.015 0.897 30.223 1.00 75.75 274 PRO A N 1
ATOM 2090 C CA . PRO A 1 274 ? 6.423 0.945 28.888 1.00 75.75 274 PRO A CA 1
ATOM 2091 C C . PRO A 1 274 ? 7.251 1.821 27.945 1.00 75.75 274 PRO A C 1
ATOM 2093 O O . PRO A 1 274 ? 7.566 1.402 26.833 1.00 75.75 274 PRO A O 1
ATOM 2096 N N . GLU A 1 275 ? 7.704 2.980 28.422 1.00 82.44 275 GLU A N 1
ATOM 2097 C CA . GLU A 1 275 ? 8.470 3.937 27.621 1.00 82.44 275 GLU A CA 1
ATOM 2098 C C . GLU A 1 275 ? 9.864 3.445 27.226 1.00 82.44 275 GLU A C 1
ATOM 2100 O O . GLU A 1 275 ? 10.358 3.793 26.159 1.00 82.44 275 GLU A O 1
ATOM 2105 N N . ILE A 1 276 ? 10.519 2.605 28.031 1.00 83.62 276 ILE A N 1
ATOM 2106 C CA . ILE A 1 276 ? 11.876 2.134 27.711 1.00 83.62 276 ILE A CA 1
ATOM 2107 C C . ILE A 1 276 ? 11.805 0.962 26.732 1.00 83.62 276 ILE A C 1
ATOM 2109 O O . ILE A 1 276 ? 12.495 0.960 25.708 1.00 83.62 276 ILE A O 1
ATOM 2113 N N . VAL A 1 277 ? 10.958 -0.027 27.026 1.00 75.75 277 VAL A N 1
ATOM 2114 C CA . VAL A 1 277 ? 10.871 -1.260 26.234 1.00 75.75 277 VAL A CA 1
ATOM 2115 C C . VAL A 1 277 ? 10.181 -0.992 24.903 1.00 75.75 277 VAL A C 1
ATOM 2117 O O . VAL A 1 277 ? 10.750 -1.294 23.852 1.00 75.75 277 VAL A O 1
ATOM 2120 N N . LYS A 1 278 ? 9.000 -0.357 24.921 1.00 75.12 278 LYS A N 1
ATOM 2121 C CA . LYS A 1 278 ? 8.228 -0.082 23.701 1.00 75.12 278 LYS A CA 1
ATOM 2122 C C . LYS A 1 278 ? 9.018 0.814 22.761 1.00 75.12 278 LYS A C 1
ATOM 2124 O O . LYS A 1 278 ? 9.133 0.494 21.584 1.00 75.12 278 LYS A O 1
ATOM 2129 N N . ARG A 1 279 ? 9.634 1.885 23.273 1.00 75.94 279 ARG A N 1
ATOM 2130 C CA . ARG A 1 279 ? 10.411 2.816 22.445 1.00 75.94 279 ARG A CA 1
ATOM 2131 C C . ARG A 1 279 ? 11.660 2.167 21.863 1.00 75.94 279 ARG A C 1
ATOM 2133 O O . ARG A 1 279 ? 11.960 2.427 20.704 1.00 75.94 279 ARG A O 1
ATOM 2140 N N . ARG A 1 280 ? 12.386 1.319 22.606 1.00 81.50 280 ARG A N 1
ATOM 2141 C CA . ARG A 1 280 ? 13.570 0.625 22.063 1.00 81.50 280 ARG A CA 1
ATOM 2142 C C . ARG A 1 280 ? 13.206 -0.418 21.019 1.00 81.50 280 ARG A C 1
ATOM 2144 O O . ARG A 1 280 ? 13.826 -0.412 19.961 1.00 81.50 280 ARG A O 1
ATOM 2151 N N . VAL A 1 281 ? 12.211 -1.262 21.290 1.00 75.69 281 VAL A N 1
ATOM 2152 C CA . VAL A 1 281 ? 11.752 -2.278 20.331 1.00 75.69 281 VAL A CA 1
ATOM 2153 C C . VAL A 1 281 ? 11.179 -1.599 19.092 1.00 75.69 281 VAL A C 1
ATOM 2155 O O . VAL A 1 281 ? 11.622 -1.893 17.990 1.00 75.69 281 VAL A O 1
ATOM 2158 N N . PHE A 1 282 ? 10.297 -0.611 19.258 1.00 68.69 282 PHE A N 1
ATOM 2159 C CA . PHE A 1 282 ? 9.732 0.142 18.140 1.00 68.69 282 PHE A CA 1
ATOM 2160 C C . PHE A 1 282 ? 10.809 0.875 17.338 1.00 68.69 282 PHE A C 1
ATOM 2162 O O . PHE A 1 282 ? 10.829 0.764 16.120 1.00 68.69 282 PHE A O 1
ATOM 2169 N N . ASN A 1 283 ? 11.754 1.564 17.987 1.00 71.38 283 ASN A N 1
ATOM 2170 C CA . ASN A 1 283 ? 12.853 2.226 17.279 1.00 71.38 283 ASN A CA 1
ATOM 2171 C C . ASN A 1 283 ? 13.765 1.231 16.567 1.00 71.38 283 ASN A C 1
ATOM 2173 O O . ASN A 1 283 ? 14.242 1.534 15.478 1.00 71.38 283 ASN A O 1
ATOM 2177 N N . TYR A 1 284 ? 14.035 0.072 17.167 1.00 77.44 284 TYR A N 1
ATOM 2178 C CA . TYR A 1 284 ? 14.828 -0.970 16.529 1.00 77.44 284 TYR A CA 1
ATOM 2179 C C . TYR A 1 284 ? 14.105 -1.516 15.299 1.00 77.44 284 TYR A C 1
ATOM 2181 O O . TYR A 1 284 ? 14.675 -1.487 14.215 1.00 77.44 284 TYR A O 1
ATOM 2189 N N . THR A 1 285 ? 12.839 -1.911 15.434 1.00 64.94 285 THR A N 1
ATOM 2190 C CA . THR A 1 285 ? 12.000 -2.394 14.332 1.00 64.94 285 THR A CA 1
ATOM 2191 C C . THR A 1 285 ? 11.837 -1.338 13.242 1.00 64.94 285 THR A C 1
ATOM 2193 O O . THR A 1 285 ? 11.983 -1.646 12.064 1.00 64.94 285 THR A O 1
ATOM 2196 N N . MET A 1 286 ? 11.626 -0.071 13.608 1.00 63.75 286 MET A N 1
ATOM 2197 C CA . MET A 1 286 ? 11.557 1.036 12.656 1.00 63.75 286 MET A CA 1
ATOM 2198 C C . MET A 1 286 ? 12.885 1.235 11.933 1.00 63.75 286 MET A C 1
ATOM 2200 O O . MET A 1 286 ? 12.893 1.287 10.708 1.00 63.75 286 MET A O 1
ATOM 2204 N N . ARG A 1 287 ? 14.016 1.285 12.646 1.00 68.94 287 ARG A N 1
ATOM 2205 C CA . ARG A 1 287 ? 15.350 1.404 12.031 1.00 68.94 287 ARG A CA 1
ATOM 2206 C C . ARG A 1 287 ? 15.678 0.210 11.144 1.00 68.94 287 ARG A C 1
ATOM 2208 O O . ARG A 1 287 ? 16.240 0.405 10.071 1.00 68.94 287 ARG A O 1
ATOM 2215 N N . TYR A 1 288 ? 15.316 -0.992 11.575 1.00 67.31 288 TYR A N 1
ATOM 2216 C CA . TYR A 1 288 ? 15.478 -2.217 10.807 1.00 67.31 288 TYR A CA 1
ATOM 2217 C C . TYR A 1 288 ? 14.649 -2.164 9.527 1.00 67.31 288 TYR A C 1
ATOM 2219 O O . TYR A 1 288 ? 15.197 -2.333 8.442 1.00 67.31 288 TYR A O 1
ATOM 2227 N N . SER A 1 289 ? 13.364 -1.806 9.634 1.00 53.81 289 SER A N 1
ATOM 2228 C CA . SER A 1 289 ? 12.493 -1.642 8.471 1.00 53.81 289 SER A CA 1
ATOM 2229 C C . SER A 1 289 ? 13.041 -0.583 7.517 1.00 53.81 289 SER A C 1
ATOM 2231 O O . SER A 1 289 ? 13.139 -0.821 6.326 1.00 53.81 289 SER A O 1
ATOM 2233 N N . LEU A 1 290 ? 13.506 0.560 8.018 1.00 57.75 290 LEU A N 1
ATOM 2234 C CA . LEU A 1 290 ? 14.092 1.622 7.201 1.00 57.75 290 LEU A CA 1
ATOM 2235 C C . LEU A 1 290 ? 15.454 1.230 6.586 1.00 57.75 290 LEU A C 1
ATOM 2237 O O . LEU A 1 290 ? 16.045 2.026 5.856 1.00 57.75 290 LEU A O 1
ATOM 2241 N N . GLY A 1 291 ? 15.979 0.031 6.870 1.00 60.91 291 GLY A N 1
ATOM 2242 C CA . GLY A 1 291 ? 17.296 -0.421 6.419 1.00 60.91 291 GLY A CA 1
ATOM 2243 C C . GLY A 1 291 ? 18.448 0.387 7.023 1.00 60.91 291 GLY A C 1
ATOM 2244 O O . GLY A 1 291 ? 19.537 0.434 6.453 1.00 60.91 291 GLY A O 1
ATOM 2245 N N . LEU A 1 292 ? 18.210 1.056 8.155 1.00 67.12 292 LEU A N 1
ATOM 2246 C CA . LEU A 1 292 ? 19.167 1.929 8.841 1.00 67.12 292 LEU A CA 1
ATOM 2247 C C . LEU A 1 292 ? 20.068 1.169 9.825 1.00 67.12 292 LEU A C 1
ATOM 2249 O O . LEU A 1 292 ? 21.049 1.726 10.308 1.00 67.12 292 LEU A O 1
ATOM 2253 N N . THR A 1 293 ? 19.768 -0.094 10.134 1.00 64.69 293 THR A N 1
ATOM 2254 C CA . THR A 1 293 ? 20.526 -0.904 11.106 1.00 64.69 293 THR A CA 1
ATOM 2255 C C . THR A 1 293 ? 21.865 -1.435 10.593 1.00 64.69 293 THR A C 1
ATOM 2257 O O . THR A 1 293 ? 22.658 -1.908 11.400 1.00 64.69 293 THR A O 1
ATOM 2260 N N . LEU A 1 294 ? 22.154 -1.354 9.290 1.00 54.06 294 LEU A N 1
ATOM 2261 C CA . LEU A 1 294 ? 23.305 -2.047 8.689 1.00 54.06 294 LEU A CA 1
ATOM 2262 C C . LEU A 1 294 ? 24.607 -1.233 8.593 1.00 54.06 294 LEU A C 1
ATOM 2264 O O . LEU A 1 294 ? 25.615 -1.788 8.178 1.00 54.06 294 LEU A O 1
ATOM 2268 N N . LYS A 1 295 ? 24.648 0.047 8.988 1.00 55.16 295 LYS A N 1
ATOM 2269 C CA . LYS A 1 295 ? 25.844 0.894 8.754 1.00 55.16 295 LYS A CA 1
ATOM 2270 C C . LYS A 1 295 ? 26.723 1.203 9.964 1.00 55.16 295 LYS A C 1
ATOM 2272 O O . LYS A 1 295 ? 27.686 1.952 9.834 1.00 55.16 295 LYS A O 1
ATOM 2277 N N . THR A 1 296 ? 26.460 0.624 11.130 1.00 51.88 296 THR A N 1
ATOM 2278 C CA . THR A 1 296 ? 27.280 0.903 12.324 1.00 51.88 296 THR A CA 1
ATOM 2279 C C . THR A 1 296 ? 28.545 0.043 12.439 1.00 51.88 296 THR A C 1
ATOM 2281 O O . THR A 1 296 ? 29.331 0.279 13.348 1.00 51.88 296 THR A O 1
ATOM 2284 N N . GLY A 1 297 ? 28.769 -0.923 11.538 1.00 51.22 297 GLY A N 1
ATOM 2285 C CA . GLY A 1 297 ? 29.901 -1.861 11.616 1.00 51.22 297 GLY A CA 1
ATOM 2286 C C . GLY A 1 297 ? 31.138 -1.530 10.768 1.00 51.22 297 GLY A C 1
ATOM 2287 O O . GLY A 1 297 ? 32.198 -2.084 11.029 1.00 51.22 297 GLY A O 1
ATOM 2288 N N . GLU A 1 298 ? 31.051 -0.638 9.775 1.00 50.88 298 GLU A N 1
ATOM 2289 C CA . GLU A 1 298 ? 32.151 -0.453 8.802 1.00 50.88 298 GLU A CA 1
ATOM 2290 C C . GLU A 1 298 ? 33.190 0.615 9.176 1.00 50.88 298 GLU A C 1
ATOM 2292 O O . GLU A 1 298 ? 34.237 0.689 8.545 1.00 50.88 298 GLU A O 1
ATOM 2297 N N . LYS A 1 299 ? 32.981 1.411 10.233 1.00 52.94 299 LYS A N 1
ATOM 2298 C CA . LYS A 1 299 ? 33.938 2.475 10.602 1.00 52.94 299 LYS A CA 1
ATOM 2299 C C . LYS A 1 299 ? 35.109 2.036 11.485 1.00 52.94 299 LYS A C 1
ATOM 2301 O O . LYS A 1 299 ? 35.949 2.872 11.809 1.00 52.94 299 LYS A O 1
ATOM 2306 N N . THR A 1 300 ? 35.203 0.764 11.867 1.00 49.78 300 THR A N 1
ATOM 2307 C CA . THR A 1 300 ? 36.277 0.313 12.772 1.00 49.78 300 THR A CA 1
ATOM 2308 C C . THR A 1 300 ? 37.497 -0.250 12.037 1.00 49.78 300 THR A C 1
ATOM 2310 O O . THR A 1 300 ? 38.564 -0.298 12.632 1.00 49.78 300 THR A O 1
ATOM 2313 N N . LYS A 1 301 ? 37.405 -0.600 10.743 1.00 52.34 301 LYS A N 1
ATOM 2314 C CA . LYS A 1 301 ? 38.554 -1.164 10.001 1.00 52.34 301 LYS A CA 1
ATOM 2315 C C . LYS A 1 301 ? 39.460 -0.142 9.301 1.00 52.34 301 LYS A C 1
ATOM 2317 O O . LYS A 1 301 ? 40.617 -0.454 9.067 1.00 52.34 301 LYS A O 1
ATOM 2322 N N . GLU A 1 302 ? 39.007 1.087 9.043 1.00 52.31 302 GLU A N 1
ATOM 2323 C CA . GLU A 1 302 ? 39.867 2.125 8.431 1.00 52.31 302 GLU A CA 1
ATOM 2324 C C . GLU A 1 302 ? 40.834 2.804 9.417 1.00 52.31 302 GLU A C 1
ATOM 2326 O O . GLU A 1 302 ? 41.743 3.511 8.991 1.00 52.31 302 GLU A O 1
ATOM 2331 N N . LYS A 1 303 ? 40.684 2.593 10.734 1.00 51.91 303 LYS A N 1
ATOM 2332 C CA . LYS A 1 303 ? 41.623 3.142 11.730 1.00 51.91 303 LYS A CA 1
ATOM 2333 C C . LYS A 1 303 ? 42.788 2.217 12.085 1.00 51.91 303 LYS A C 1
ATOM 2335 O O . LYS A 1 303 ? 43.768 2.715 12.625 1.00 51.91 303 LYS A O 1
ATOM 2340 N N . GLU A 1 304 ? 42.719 0.926 11.762 1.00 54.66 304 GLU A N 1
ATOM 2341 C CA . GLU A 1 304 ? 43.835 -0.005 11.999 1.00 54.66 304 GLU A CA 1
ATOM 2342 C C . GLU A 1 304 ? 44.799 -0.088 10.807 1.00 54.66 304 GLU A C 1
ATOM 2344 O O . GLU A 1 304 ? 45.997 -0.230 11.017 1.00 54.66 304 GLU A O 1
ATOM 2349 N N . SER A 1 305 ? 44.347 0.137 9.566 1.00 52.34 305 SER A N 1
ATOM 2350 C CA . SER A 1 305 ? 45.244 0.138 8.395 1.00 52.34 305 SER A CA 1
ATOM 2351 C C . SER A 1 305 ? 46.080 1.418 8.230 1.00 52.34 305 SER A C 1
ATOM 2353 O O . SER A 1 305 ? 46.907 1.498 7.327 1.00 52.34 305 SER A O 1
ATOM 2355 N N . GLY A 1 306 ? 45.863 2.439 9.067 1.00 51.66 306 GLY A N 1
ATOM 2356 C CA . GLY A 1 306 ? 46.612 3.702 9.042 1.00 51.66 306 GLY A CA 1
ATOM 2357 C C . GLY A 1 306 ? 47.748 3.799 10.066 1.00 51.66 306 GLY A C 1
ATOM 2358 O O . GLY A 1 306 ? 48.465 4.796 10.059 1.00 51.66 306 GLY A O 1
ATOM 2359 N N . ALA A 1 307 ? 47.909 2.808 10.950 1.00 53.84 307 ALA A N 1
ATOM 2360 C CA . ALA A 1 307 ? 48.888 2.855 12.042 1.00 53.84 307 ALA A CA 1
ATOM 2361 C C . ALA A 1 307 ? 50.178 2.047 11.782 1.00 53.84 307 ALA A C 1
ATOM 2363 O O . ALA A 1 307 ? 51.124 2.176 12.550 1.00 53.84 307 ALA A O 1
ATOM 2364 N N . GLU A 1 308 ? 50.261 1.263 10.701 1.00 53.16 308 GLU A N 1
ATOM 2365 C CA . GLU A 1 308 ? 51.432 0.410 10.404 1.00 53.16 308 GLU A CA 1
ATOM 2366 C C . GLU A 1 308 ? 52.483 1.040 9.468 1.00 53.16 308 GLU A C 1
ATOM 2368 O O . GLU A 1 308 ? 53.467 0.392 9.131 1.00 53.16 308 GLU A O 1
ATOM 2373 N N . LEU A 1 309 ? 52.341 2.308 9.062 1.00 53.00 309 LEU A N 1
ATOM 2374 C CA . LEU A 1 309 ? 53.224 2.933 8.056 1.00 53.00 309 LEU A CA 1
ATOM 2375 C C . LEU A 1 309 ? 54.123 4.066 8.583 1.00 53.00 309 LEU A C 1
ATOM 2377 O O . LEU A 1 309 ? 54.619 4.876 7.803 1.00 53.00 309 LEU A O 1
ATOM 2381 N N . SER A 1 310 ? 54.366 4.132 9.896 1.00 52.06 310 SER A N 1
ATOM 2382 C CA . SER A 1 310 ? 55.200 5.184 10.505 1.00 52.06 310 SER A CA 1
ATOM 2383 C C . SER A 1 310 ? 56.296 4.675 11.447 1.00 52.06 310 SER A C 1
ATOM 2385 O O . SER A 1 310 ? 56.629 5.346 12.422 1.00 52.06 310 SER A O 1
ATOM 2387 N N . THR A 1 311 ? 56.881 3.505 11.186 1.00 52.47 311 THR A N 1
ATOM 2388 C CA . THR A 1 311 ? 58.048 3.024 11.950 1.00 52.47 311 THR A CA 1
ATOM 2389 C C . THR A 1 311 ? 59.078 2.342 11.054 1.00 52.47 311 THR A C 1
ATOM 2391 O O . THR A 1 311 ? 59.426 1.194 11.261 1.00 52.47 311 THR A O 1
ATOM 2394 N N . GLU A 1 312 ? 59.578 3.061 10.050 1.00 51.50 312 GLU A N 1
ATOM 2395 C CA . GLU A 1 312 ? 60.864 2.753 9.412 1.00 51.50 312 GLU A CA 1
ATOM 2396 C C . GLU A 1 312 ? 61.436 4.037 8.787 1.00 51.50 312 GLU A C 1
ATOM 2398 O O . GLU A 1 312 ? 61.117 4.402 7.655 1.00 51.50 312 GLU A O 1
ATOM 2403 N N . ARG A 1 313 ? 62.231 4.767 9.578 1.00 49.16 313 ARG A N 1
ATOM 2404 C CA . ARG A 1 313 ? 63.327 5.653 9.154 1.00 49.16 313 ARG A CA 1
ATOM 2405 C C . ARG A 1 313 ? 64.329 5.783 10.290 1.00 49.16 313 ARG A C 1
ATOM 2407 O O . ARG A 1 313 ? 63.869 5.938 11.443 1.00 49.16 313 ARG A O 1
#